Protein AF-A0A2S5RF48-F1 (afdb_monomer)

Secondary structure (DSSP, 8-state):
---TTHHHHHHHHHHHHHHHHH-TTTTTSHHHHHHHHHHHHH--HHHHHHHHHHHHHHHHHHHTTS-HHHHHHHTS-HHHHHHHHHHHHHHHHHHHHHHHHH----SSS----HHHHHHHHHHHHHHHHHHHHHHHHHH----GGGHHHHHHHHHHHHHHHTTTT-HHHHHHHHHHHHHHHHHHHHHHHT------HHHHHHHHHHHHHHHHHHHHHHHHHHHHHHHHHHHHHHTT------HHHHHHHHHHHHHHHHHHHH--

pLDDT: mean 84.12, std 11.78, range [38.72, 95.56]

Foldseek 3Di:
DPDPCLVVLLVQLVLVLLLQCLPPVRNVDPVNVVLSVQCVVPSDLVSSLVVLVVVLVVVVVVCVPDDPVVVVVCVVPPDVVSSVLSNLLSVLVVQLVVLLVPDDPDPDDDDDDVLSSSLVSLLVSLLVLLVVLQVVLVVQDAPPVCVVLSVVLNVLSVVLNVCSVPSVVNLVSLVVSLVSLVVSLVCLVPDDDDDDPVNVVSSVVVSVSSVSSSSSSLSSLVSSLSSVVVVCVVVVNDDDDSPSVVVSVVSSVVSVVVSVVVVD

Nearest PDB structures (foldseek):
  5vju-assembly1_A  TM=3.031E-01  e=7.055E-01  synthetic construct
  8d9p-assembly1_A  TM=2.739E-01  e=1.470E+00  synthetic construct
  6z0c-assembly1_A  TM=2.892E-01  e=5.310E+00  Escherichia coli
  8d9o-assembly1_A  TM=1.479E-01  e=3.679E+00  synthetic construct

Sequence (264 aa):
MKFKYNDLLISLVEEQVLLIKYNSEINQEMKVKELIKSWDSTHNIKTFQKEIEKQMVKFVKYREKLNDFELSEMDSFVWPSLLIEMGRFTDTLLNFVENSKNWVHPSGDDELTEYELSQLVLLFQLKDEYMIHVLPLMEFEVPKFMSEGLDNLQDLLGKALNNFGDFDKVIKQTKTIYQYGSDLLDVLQNTAELLTEKDVAQANQFLNWIISFKDTIYIIMLLLEKITIIDDDANGINDQIYEISDAREKQLEMLKKLAVKLEN

Organism: NCBI:txid209274

Structure (mmCIF, N/CA/C/O backbone):
data_AF-A0A2S5RF48-F1
#
_entry.id   AF-A0A2S5RF48-F1
#
loop_
_atom_site.group_PDB
_atom_site.id
_atom_site.type_symbol
_atom_site.label_atom_id
_atom_site.label_alt_id
_atom_site.label_comp_id
_atom_site.label_asym_id
_atom_site.label_entity_id
_atom_site.label_seq_id
_atom_site.pdbx_PDB_ins_code
_atom_site.Cartn_x
_atom_site.Cartn_y
_atom_site.Cartn_z
_atom_site.occupancy
_atom_site.B_iso_or_equiv
_atom_site.auth_seq_id
_atom_site.auth_comp_id
_atom_site.auth_asym_id
_atom_site.auth_atom_id
_atom_site.pdbx_PDB_model_num
ATOM 1 N N . MET A 1 1 ? 23.882 10.090 -8.638 1.00 38.72 1 MET A N 1
ATOM 2 C CA . MET A 1 1 ? 23.168 9.065 -9.426 1.00 38.72 1 MET A CA 1
ATOM 3 C C . MET A 1 1 ? 21.701 9.477 -9.477 1.00 38.72 1 MET A C 1
ATOM 5 O O . MET A 1 1 ? 21.109 9.613 -8.411 1.00 38.72 1 MET A O 1
ATOM 9 N N . LYS A 1 2 ? 21.152 9.822 -10.652 1.00 48.84 2 LYS A N 1
ATOM 10 C CA . LYS A 1 2 ? 19.710 10.093 -10.785 1.00 48.84 2 LYS A CA 1
ATOM 11 C C . LYS A 1 2 ? 19.000 8.743 -10.720 1.00 48.84 2 LYS A C 1
ATOM 13 O O . LYS A 1 2 ? 19.354 7.850 -11.477 1.00 48.84 2 LYS A O 1
ATOM 18 N N . PHE A 1 3 ? 18.088 8.575 -9.772 1.00 59.72 3 PHE A N 1
ATOM 19 C CA . PHE A 1 3 ? 17.269 7.371 -9.695 1.00 59.72 3 PHE A CA 1
ATOM 20 C C . PHE A 1 3 ? 16.356 7.328 -10.935 1.00 59.72 3 PHE A C 1
ATOM 22 O O . PHE A 1 3 ? 15.658 8.308 -11.182 1.00 59.72 3 PHE A O 1
ATOM 29 N N . LYS A 1 4 ? 16.419 6.264 -11.751 1.00 69.12 4 LYS A N 1
ATOM 30 C CA . LYS A 1 4 ? 15.823 6.252 -13.104 1.00 69.12 4 LYS A CA 1
ATOM 31 C C . LYS A 1 4 ? 14.293 6.337 -13.087 1.00 69.12 4 LYS A C 1
ATOM 33 O O . LYS A 1 4 ? 13.722 7.064 -13.888 1.00 69.12 4 LYS A O 1
ATOM 38 N N . TYR A 1 5 ? 13.656 5.704 -12.102 1.00 80.88 5 TYR A N 1
ATOM 39 C CA . TYR A 1 5 ? 12.204 5.739 -11.896 1.00 80.88 5 TYR A CA 1
ATOM 40 C C . TYR A 1 5 ? 11.754 6.845 -10.932 1.00 80.88 5 TYR A C 1
ATOM 42 O O . TYR A 1 5 ? 10.701 6.744 -10.313 1.00 80.88 5 TYR A O 1
ATOM 50 N N . ASN A 1 6 ? 12.548 7.903 -10.750 1.00 82.94 6 ASN A N 1
ATOM 51 C CA . ASN A 1 6 ? 12.210 8.965 -9.799 1.00 82.94 6 ASN A CA 1
ATOM 52 C C . ASN A 1 6 ? 10.862 9.615 -10.119 1.00 82.94 6 ASN A C 1
ATOM 54 O O . ASN A 1 6 ? 10.061 9.827 -9.214 1.00 82.94 6 ASN A O 1
ATOM 58 N N . ASP A 1 7 ? 10.606 9.876 -11.396 1.00 85.38 7 ASP A N 1
ATOM 59 C CA . ASP A 1 7 ? 9.375 10.535 -11.828 1.00 85.38 7 ASP A CA 1
ATOM 60 C C . ASP A 1 7 ? 8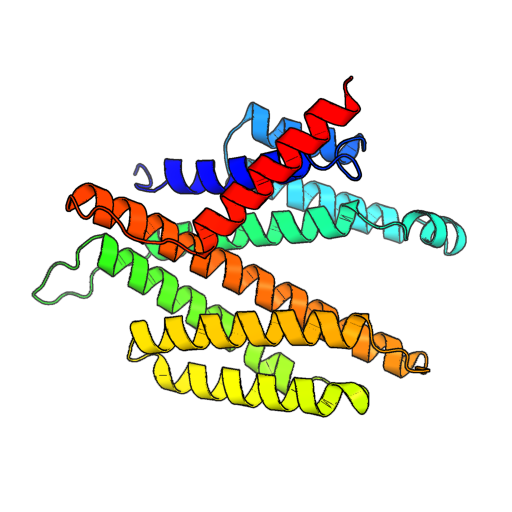.164 9.609 -11.651 1.00 85.38 7 ASP A C 1
ATOM 62 O O . ASP A 1 7 ? 7.114 10.067 -11.207 1.00 85.38 7 ASP A O 1
ATOM 66 N N . LEU A 1 8 ? 8.339 8.296 -11.862 1.00 90.44 8 LEU A N 1
ATOM 67 C CA . LEU A 1 8 ? 7.331 7.286 -11.528 1.00 90.44 8 LEU A CA 1
ATOM 68 C C . LEU A 1 8 ? 6.977 7.325 -10.035 1.00 90.44 8 LEU A C 1
ATOM 70 O O . LEU A 1 8 ? 5.805 7.417 -9.677 1.00 90.44 8 LEU A O 1
ATOM 74 N N . LEU A 1 9 ? 7.979 7.263 -9.153 1.00 92.25 9 LEU A N 1
ATOM 75 C CA . LEU A 1 9 ? 7.725 7.241 -7.710 1.00 92.25 9 LEU A CA 1
ATOM 76 C C . LEU A 1 9 ? 7.083 8.546 -7.226 1.00 92.25 9 LEU A C 1
ATOM 78 O O . LEU A 1 9 ? 6.203 8.513 -6.368 1.00 92.25 9 LEU A O 1
ATOM 82 N N . ILE A 1 10 ? 7.495 9.690 -7.783 1.00 92.31 10 ILE A N 1
ATOM 83 C CA . ILE A 1 10 ? 6.856 10.982 -7.508 1.00 92.31 10 ILE A CA 1
ATOM 84 C C . ILE A 1 10 ? 5.399 10.960 -7.975 1.00 92.31 10 ILE A C 1
ATOM 86 O O . ILE A 1 10 ? 4.529 11.350 -7.203 1.00 92.31 10 ILE A O 1
ATOM 90 N N . SER A 1 11 ? 5.121 10.459 -9.184 1.00 91.62 11 SER A N 1
ATOM 91 C CA . SER A 1 11 ? 3.756 10.331 -9.712 1.00 91.62 11 SER A CA 1
ATOM 92 C C . SER A 1 11 ? 2.875 9.474 -8.806 1.00 91.62 11 SER A C 1
ATOM 94 O O . SER A 1 11 ? 1.739 9.840 -8.532 1.00 91.62 11 SER A O 1
ATOM 96 N N . LEU A 1 12 ? 3.397 8.363 -8.284 1.00 94.38 12 LEU A N 1
ATOM 97 C CA . LEU A 1 12 ? 2.653 7.494 -7.372 1.00 94.38 12 LEU A CA 1
ATOM 98 C C . LEU A 1 12 ? 2.268 8.202 -6.067 1.00 94.38 12 LEU A C 1
ATOM 100 O O . LEU A 1 12 ? 1.140 8.048 -5.595 1.00 94.38 12 LEU A O 1
ATOM 104 N N . VAL A 1 13 ? 3.177 8.990 -5.488 1.00 94.88 13 VAL A N 1
ATOM 105 C CA . VAL A 1 13 ? 2.873 9.774 -4.281 1.00 94.88 13 VAL A CA 1
ATOM 106 C C . VAL A 1 13 ? 1.918 10.923 -4.597 1.00 94.88 13 VAL A C 1
ATOM 108 O O . VAL A 1 13 ? 0.979 11.136 -3.835 1.00 94.88 13 VAL A O 1
ATOM 111 N N . GLU A 1 14 ? 2.096 11.612 -5.726 1.00 94.38 14 GLU A N 1
ATOM 112 C CA . GLU A 1 14 ? 1.170 12.657 -6.180 1.00 94.38 14 GLU A CA 1
ATOM 113 C C . GLU A 1 14 ? -0.245 12.100 -6.346 1.00 94.38 14 GLU A C 1
ATOM 115 O O . GLU A 1 14 ? -1.191 12.670 -5.816 1.00 94.38 14 GLU A O 1
ATOM 120 N N . GLU A 1 15 ? -0.398 10.955 -7.014 1.00 93.06 15 GLU A N 1
ATOM 121 C CA . GLU A 1 15 ? -1.690 10.287 -7.167 1.00 93.06 15 GLU A CA 1
ATOM 122 C C . GLU A 1 15 ? -2.333 9.994 -5.803 1.00 93.06 15 GLU A C 1
ATOM 124 O O . GLU A 1 15 ? -3.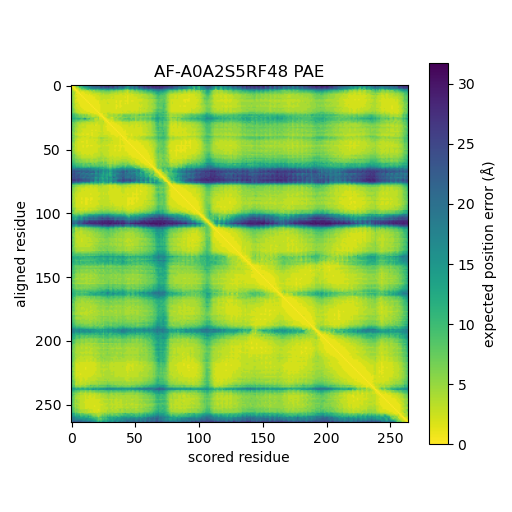527 10.245 -5.641 1.00 93.06 15 GLU A O 1
ATOM 129 N N . GLN A 1 16 ? -1.562 9.535 -4.804 1.00 92.62 16 GLN A N 1
ATOM 130 C CA . GLN A 1 16 ? -2.121 9.321 -3.465 1.00 92.62 16 GLN A CA 1
ATOM 131 C C . GLN A 1 16 ? -2.524 10.631 -2.784 1.00 92.62 16 GLN A C 1
ATOM 133 O O . GLN A 1 16 ? -3.599 10.740 -2.198 1.00 92.62 16 GLN A O 1
ATOM 138 N N . VAL A 1 17 ? -1.692 11.666 -2.893 1.00 93.19 17 VAL A N 1
ATOM 139 C CA . VAL A 1 17 ? -2.013 12.992 -2.360 1.00 93.19 17 VAL A CA 1
ATOM 140 C C . VAL A 1 17 ? -3.269 13.563 -3.026 1.00 93.19 17 VAL A C 1
ATOM 142 O O . VAL A 1 17 ? -4.085 14.188 -2.350 1.00 93.19 17 VAL A O 1
ATOM 145 N N . LEU A 1 18 ? -3.476 13.323 -4.321 1.00 92.31 18 LEU A N 1
ATOM 146 C CA . LEU A 1 18 ? -4.687 13.726 -5.030 1.00 92.31 18 LEU A CA 1
ATOM 147 C C . LEU A 1 18 ? -5.927 12.961 -4.551 1.00 92.31 18 LEU A C 1
ATOM 149 O O . LEU A 1 18 ? -6.967 13.589 -4.350 1.00 92.31 18 LEU A O 1
ATOM 153 N N . LEU A 1 19 ? -5.827 11.647 -4.315 1.00 91.62 19 LEU A N 1
ATOM 154 C CA . LEU A 1 19 ? -6.921 10.860 -3.728 1.00 91.62 19 LEU A CA 1
ATOM 155 C C . LEU A 1 19 ? -7.365 11.453 -2.378 1.00 91.62 19 LEU A C 1
ATOM 157 O O . LEU A 1 19 ? -8.564 11.592 -2.132 1.00 91.62 19 LEU A O 1
ATOM 161 N N . ILE A 1 20 ? -6.418 11.921 -1.558 1.00 90.69 20 ILE A N 1
ATOM 162 C CA . ILE A 1 20 ? -6.709 12.625 -0.299 1.00 90.69 20 ILE A CA 1
ATOM 163 C C . ILE A 1 20 ? -7.326 14.003 -0.561 1.00 90.69 20 ILE A C 1
ATOM 165 O O . ILE A 1 20 ? -8.349 14.340 0.034 1.00 90.69 20 ILE A O 1
ATOM 169 N N . LYS A 1 21 ? -6.731 14.809 -1.452 1.00 90.06 21 LYS A N 1
ATOM 170 C CA . LYS A 1 21 ? -7.215 16.161 -1.791 1.00 90.06 21 LYS A CA 1
ATOM 171 C C . LYS A 1 21 ? -8.666 16.146 -2.269 1.00 90.06 21 LYS A C 1
ATOM 173 O O . LYS A 1 21 ? -9.409 17.069 -1.943 1.00 90.06 21 LYS A O 1
ATOM 178 N N . TYR A 1 22 ? -9.071 15.130 -3.027 1.00 88.69 22 TYR A N 1
ATOM 179 C CA . TYR A 1 22 ? -10.425 15.030 -3.574 1.00 88.69 22 TYR A CA 1
ATOM 180 C C . TYR A 1 22 ? -11.425 14.322 -2.655 1.00 88.69 22 TYR A C 1
ATOM 182 O O . TYR A 1 22 ? -12.624 14.366 -2.930 1.00 88.69 22 TYR A O 1
ATOM 190 N N . ASN A 1 23 ? -10.979 13.715 -1.554 1.00 84.06 23 ASN A N 1
ATOM 191 C CA . ASN A 1 23 ? -11.885 13.143 -0.567 1.00 84.06 23 ASN A CA 1
ATOM 192 C C . ASN A 1 23 ? -12.434 14.242 0.365 1.00 84.06 23 ASN A C 1
ATOM 194 O O . ASN A 1 23 ? -11.729 14.741 1.243 1.00 84.06 23 ASN A O 1
ATOM 198 N N . SER A 1 24 ? -13.708 14.602 0.191 1.00 77.69 24 SER A N 1
ATOM 199 C CA . SER A 1 24 ? -14.378 15.668 0.950 1.00 77.69 24 SER A CA 1
ATOM 200 C C . SER A 1 24 ? -14.529 15.397 2.445 1.00 77.69 24 SER A C 1
ATOM 202 O O . SER A 1 24 ? -14.697 16.339 3.214 1.00 77.69 24 SER A O 1
ATOM 204 N N . GLU A 1 25 ? -14.492 14.131 2.858 1.00 77.44 25 GLU A N 1
ATOM 205 C CA . GLU A 1 25 ? -14.618 13.749 4.268 1.00 77.44 25 GLU A CA 1
ATOM 206 C C . GLU A 1 25 ? -13.332 14.053 5.042 1.00 77.44 25 GLU A C 1
ATOM 208 O O . GLU A 1 25 ? -13.375 14.349 6.231 1.00 77.44 25 GLU A O 1
ATOM 213 N N . ILE A 1 26 ? -12.191 14.036 4.347 1.00 78.25 26 ILE A N 1
ATOM 214 C CA . ILE A 1 26 ? -10.856 14.081 4.953 1.00 78.25 26 ILE A CA 1
ATOM 215 C C . ILE A 1 26 ? -10.154 15.415 4.657 1.00 78.25 26 ILE A C 1
ATOM 217 O O . ILE A 1 26 ? -9.443 15.969 5.497 1.00 78.25 26 ILE A O 1
ATOM 221 N N . ASN A 1 27 ? -10.360 15.979 3.462 1.00 76.38 27 ASN A N 1
ATOM 222 C CA . ASN A 1 27 ? -9.592 17.125 2.968 1.00 76.38 27 ASN A CA 1
ATOM 223 C C . ASN A 1 27 ? -9.846 18.444 3.717 1.00 76.38 27 ASN A C 1
ATOM 225 O O . ASN A 1 27 ? -9.088 19.400 3.533 1.00 76.38 27 ASN A O 1
ATOM 229 N N . GLN A 1 28 ? -10.893 18.530 4.543 1.00 78.00 28 GLN A N 1
ATOM 230 C CA . GLN A 1 28 ? -11.227 19.755 5.272 1.00 78.00 28 GLN A CA 1
ATOM 231 C C . GLN A 1 28 ? -10.395 19.950 6.536 1.00 78.00 28 GLN A C 1
ATOM 233 O O . GLN A 1 28 ? -10.233 21.091 6.985 1.00 78.00 28 GLN A O 1
ATOM 238 N N . GLU A 1 29 ? -9.809 18.880 7.068 1.00 80.06 29 GLU A N 1
ATOM 239 C CA . GLU A 1 29 ? -9.015 18.935 8.285 1.00 80.06 29 GLU A CA 1
ATOM 240 C C . GLU A 1 29 ? -7.731 19.758 8.101 1.00 80.06 29 GLU A C 1
ATOM 242 O O . GLU A 1 29 ? -6.944 19.558 7.173 1.00 80.06 29 GLU A O 1
ATOM 247 N N . MET A 1 30 ? -7.470 20.677 9.037 1.00 81.69 30 MET A N 1
ATOM 248 C CA . MET A 1 30 ? -6.283 21.541 8.993 1.00 81.69 30 MET A CA 1
ATOM 249 C C . MET A 1 30 ? -4.976 20.732 8.960 1.00 81.69 30 MET A C 1
ATOM 251 O O . MET A 1 30 ? -4.063 21.079 8.216 1.00 81.69 30 MET A O 1
ATOM 255 N N . LYS A 1 31 ? -4.905 19.628 9.714 1.00 83.50 31 LYS A N 1
ATOM 256 C CA . LYS A 1 31 ? -3.727 18.745 9.768 1.00 83.50 31 LYS A CA 1
ATOM 257 C C . LYS A 1 31 ? -3.466 18.047 8.429 1.00 83.50 31 LYS A C 1
ATOM 259 O O . LYS A 1 31 ? -2.318 17.958 8.000 1.00 83.50 31 LYS A O 1
ATOM 264 N N . VAL A 1 32 ? -4.529 17.635 7.738 1.00 85.69 32 VAL A N 1
ATOM 265 C CA . VAL A 1 32 ? -4.455 17.049 6.392 1.00 85.69 32 VAL A CA 1
ATOM 266 C C . VAL A 1 32 ? -3.930 18.082 5.395 1.00 85.69 32 VAL A C 1
ATOM 268 O O . VAL A 1 32 ? -2.994 17.797 4.648 1.00 85.69 32 VAL A O 1
ATOM 271 N N . LYS A 1 33 ? -4.440 19.320 5.443 1.00 85.81 33 LYS A N 1
ATOM 272 C CA . LYS A 1 33 ? -3.947 20.429 4.604 1.00 85.81 33 LYS A CA 1
ATOM 273 C C . LYS A 1 33 ? -2.465 20.740 4.852 1.00 85.81 33 LYS A C 1
ATOM 275 O O . LYS A 1 33 ? -1.731 21.008 3.902 1.00 85.81 33 LYS A O 1
ATOM 280 N N . GLU A 1 34 ? -2.006 20.697 6.104 1.00 86.00 34 GLU A N 1
ATOM 281 C CA . GLU A 1 34 ? -0.588 20.886 6.446 1.00 86.00 34 GLU A CA 1
ATOM 282 C C . GLU A 1 34 ? 0.310 19.783 5.875 1.00 86.00 34 GLU A C 1
ATOM 284 O O . GLU A 1 34 ? 1.371 20.088 5.325 1.00 86.00 34 GLU A O 1
ATOM 289 N N . LEU A 1 35 ? -0.120 18.521 5.972 1.00 89.31 35 LEU A N 1
ATOM 290 C CA . LEU A 1 35 ? 0.601 17.394 5.386 1.00 89.31 35 LEU A CA 1
ATOM 291 C C . LEU A 1 35 ? 0.688 17.533 3.865 1.00 89.31 35 LEU A C 1
ATOM 293 O O . LEU A 1 35 ? 1.785 17.508 3.314 1.00 89.31 35 LEU A O 1
ATOM 297 N N . ILE A 1 36 ? -0.441 17.781 3.198 1.00 91.19 36 ILE A N 1
ATOM 298 C CA . ILE A 1 36 ? -0.497 17.994 1.745 1.00 91.19 36 ILE A CA 1
ATOM 299 C C . ILE A 1 36 ? 0.449 19.123 1.314 1.00 91.19 36 ILE A C 1
ATOM 301 O O . ILE A 1 36 ? 1.206 18.975 0.357 1.00 91.19 36 ILE A O 1
ATOM 305 N N . LYS A 1 37 ? 0.491 20.227 2.067 1.00 92.06 37 LYS A N 1
ATOM 306 C CA . LYS A 1 37 ? 1.398 21.348 1.791 1.00 92.06 37 LYS A CA 1
ATOM 307 C C . LYS A 1 37 ? 2.878 20.944 1.839 1.00 92.06 37 LYS A C 1
ATOM 309 O O . LYS A 1 37 ? 3.694 21.524 1.117 1.00 92.06 37 LYS A O 1
ATOM 314 N N . SER A 1 38 ? 3.253 19.977 2.680 1.00 92.94 38 SER A N 1
ATOM 315 C CA . SER A 1 38 ? 4.623 19.444 2.713 1.00 92.94 38 SER A CA 1
ATOM 316 C C . SER A 1 38 ? 4.994 18.768 1.392 1.00 92.94 38 SER A C 1
ATOM 318 O O . SER A 1 38 ? 6.082 19.012 0.860 1.00 92.94 38 SER A O 1
ATOM 320 N N . TRP A 1 39 ? 4.072 17.988 0.828 1.00 95.12 39 TRP A N 1
ATOM 321 C CA . TRP A 1 39 ? 4.256 17.392 -0.488 1.00 95.12 39 TRP A CA 1
ATOM 322 C C . TRP A 1 39 ? 4.305 18.459 -1.588 1.00 95.12 39 TRP A C 1
ATOM 324 O O . TRP A 1 39 ? 5.327 18.574 -2.264 1.00 95.12 39 TRP A O 1
ATOM 334 N N . ASP A 1 40 ? 3.289 19.324 -1.672 1.00 92.56 40 ASP A N 1
ATOM 335 C CA . ASP A 1 40 ? 3.157 20.350 -2.723 1.00 92.56 40 ASP A CA 1
ATOM 336 C C . ASP A 1 40 ? 4.360 21.308 -2.795 1.00 92.56 40 ASP A C 1
ATOM 338 O O . ASP A 1 40 ? 4.676 21.865 -3.846 1.00 92.56 40 ASP A O 1
ATOM 342 N N . SER A 1 41 ? 5.054 21.518 -1.675 1.00 92.56 41 SER A N 1
ATOM 343 C CA . SER A 1 41 ? 6.227 22.397 -1.614 1.00 92.56 41 SER A CA 1
ATOM 344 C C . SER A 1 41 ? 7.550 21.718 -1.967 1.00 92.56 41 SER A C 1
ATOM 346 O O . SER A 1 41 ? 8.516 22.419 -2.270 1.00 92.56 41 SER A O 1
ATOM 348 N N . THR A 1 42 ? 7.632 20.384 -1.924 1.00 92.38 42 THR A N 1
ATOM 349 C CA . THR A 1 42 ? 8.916 19.671 -2.035 1.00 92.38 42 THR A CA 1
ATOM 350 C C . THR A 1 42 ? 8.964 18.607 -3.120 1.00 92.38 42 THR A C 1
ATOM 352 O O . THR A 1 42 ? 10.045 18.386 -3.664 1.00 92.38 42 THR A O 1
ATOM 355 N N . HIS A 1 43 ? 7.839 17.943 -3.417 1.00 92.12 43 HIS A N 1
ATOM 356 C CA . HIS A 1 43 ? 7.747 16.769 -4.297 1.00 92.12 43 HIS A CA 1
ATOM 357 C C . HIS A 1 43 ? 8.855 15.738 -4.017 1.00 92.12 43 HIS A C 1
ATOM 359 O O . HIS A 1 43 ? 9.438 15.133 -4.917 1.00 92.12 43 HIS A O 1
ATOM 365 N N . ASN A 1 44 ? 9.213 15.585 -2.737 1.00 92.38 44 ASN A N 1
ATOM 366 C CA . ASN A 1 44 ? 10.308 14.735 -2.301 1.00 92.38 44 ASN A CA 1
ATOM 367 C C . ASN A 1 44 ? 9.801 13.706 -1.295 1.00 92.38 44 ASN A C 1
ATOM 369 O O . ASN A 1 44 ? 9.493 14.042 -0.154 1.00 92.38 44 ASN A O 1
ATOM 373 N N . ILE A 1 45 ? 9.791 12.441 -1.712 1.00 93.75 45 ILE A N 1
ATOM 374 C CA . ILE A 1 45 ? 9.243 11.319 -0.937 1.00 93.75 45 ILE A CA 1
ATOM 375 C C . ILE A 1 45 ? 9.913 11.206 0.438 1.00 93.75 45 ILE A C 1
ATOM 377 O O . ILE A 1 45 ? 9.233 11.022 1.439 1.00 93.75 45 ILE A O 1
ATOM 381 N N . LYS A 1 46 ? 11.237 11.402 0.524 1.00 93.38 46 LYS A N 1
ATOM 382 C CA . LYS A 1 46 ? 11.967 11.334 1.803 1.00 93.38 46 LYS A CA 1
ATOM 383 C C . LYS A 1 46 ? 11.594 12.471 2.748 1.00 93.38 46 LYS A C 1
ATOM 385 O O . LYS A 1 46 ? 11.491 12.258 3.952 1.00 93.38 46 LYS A O 1
ATOM 390 N N . THR A 1 47 ? 11.459 13.689 2.230 1.00 94.12 47 THR A N 1
ATOM 391 C CA . THR A 1 47 ? 11.039 14.839 3.041 1.00 94.12 47 THR A CA 1
ATOM 392 C C . THR A 1 47 ? 9.601 14.670 3.510 1.00 94.12 47 THR A C 1
ATOM 394 O O . THR A 1 47 ? 9.307 14.942 4.670 1.00 94.12 47 THR A O 1
ATOM 397 N N . PHE A 1 48 ? 8.735 14.182 2.627 1.00 95.44 48 PHE A N 1
ATOM 398 C CA . PHE A 1 48 ? 7.338 13.933 2.934 1.00 95.44 48 PHE A CA 1
ATOM 399 C C . PHE A 1 48 ? 7.174 12.834 3.990 1.00 95.44 48 PHE A C 1
ATOM 401 O O . PHE A 1 48 ? 6.496 13.066 4.988 1.00 95.44 48 PHE A O 1
ATOM 408 N N . GLN A 1 49 ? 7.902 11.718 3.865 1.00 95.56 49 GLN A N 1
ATOM 409 C CA . GLN A 1 49 ? 7.889 10.648 4.864 1.00 95.56 49 GLN A CA 1
ATOM 410 C C . GLN A 1 49 ? 8.351 11.130 6.244 1.00 95.56 49 GLN A C 1
ATOM 412 O O . GLN A 1 49 ? 7.699 10.878 7.252 1.00 95.56 49 GLN A O 1
ATOM 417 N N . LYS A 1 50 ? 9.409 11.946 6.307 1.00 94.69 50 LYS A N 1
ATOM 418 C CA . LYS A 1 50 ? 9.841 12.561 7.575 1.00 94.69 50 LYS A CA 1
ATOM 419 C C . LYS A 1 50 ? 8.775 13.455 8.210 1.00 94.69 50 LYS A C 1
ATOM 421 O O . LYS A 1 50 ? 8.714 13.559 9.436 1.00 94.69 50 LYS A O 1
ATOM 426 N N . GLU A 1 51 ? 7.966 14.150 7.409 1.00 93.56 51 GLU A N 1
ATOM 427 C CA . GLU A 1 51 ? 6.854 14.932 7.952 1.00 93.56 51 GLU A CA 1
ATOM 428 C C . GLU A 1 51 ? 5.737 14.013 8.464 1.00 93.56 51 GLU A C 1
ATOM 430 O O . GLU A 1 51 ? 5.233 14.269 9.557 1.00 93.56 51 GLU A O 1
ATOM 435 N N . ILE A 1 52 ? 5.414 12.920 7.761 1.00 94.25 52 ILE A N 1
ATOM 436 C CA . ILE A 1 52 ? 4.466 11.892 8.231 1.00 94.25 52 ILE A CA 1
ATOM 437 C C . ILE A 1 52 ? 4.917 11.332 9.589 1.00 94.25 52 ILE A C 1
ATOM 439 O O . ILE A 1 52 ? 4.165 11.404 10.563 1.00 94.25 52 ILE A O 1
ATOM 443 N N . GLU A 1 53 ? 6.165 10.871 9.700 1.00 93.06 53 GLU A N 1
ATOM 444 C CA . GLU A 1 53 ? 6.751 10.350 10.945 1.00 93.06 53 GLU A CA 1
ATOM 445 C C . GLU A 1 53 ? 6.675 11.371 12.087 1.00 93.06 53 GLU A C 1
ATOM 447 O O . GLU A 1 53 ? 6.284 11.065 13.216 1.00 93.06 53 GLU A O 1
ATOM 452 N N . LYS A 1 54 ? 7.011 12.631 11.802 1.00 92.00 54 LYS A N 1
ATOM 453 C CA . LYS A 1 54 ? 6.942 13.719 12.781 1.00 92.00 54 LYS A CA 1
ATOM 454 C C . LYS A 1 54 ? 5.511 13.970 13.252 1.00 92.00 54 LYS A C 1
ATOM 456 O O . LYS A 1 54 ? 5.306 14.219 14.444 1.00 92.00 54 LYS A O 1
ATOM 461 N N . GLN A 1 55 ? 4.530 13.937 12.352 1.00 89.31 55 GLN A N 1
ATOM 462 C CA . GLN A 1 55 ? 3.116 14.078 12.703 1.00 89.31 55 GLN A CA 1
ATOM 463 C C . GLN A 1 55 ? 2.620 12.870 13.511 1.00 89.31 55 GLN A C 1
ATOM 465 O O . GLN A 1 55 ? 1.899 13.063 14.490 1.00 89.31 55 GLN A O 1
ATOM 470 N N . MET A 1 56 ? 3.098 11.660 13.204 1.00 88.75 56 MET A N 1
ATOM 471 C CA . MET A 1 56 ? 2.822 10.451 13.986 1.00 88.75 56 MET A CA 1
ATOM 472 C C . MET A 1 56 ? 3.371 10.555 15.416 1.00 88.75 56 MET A C 1
ATOM 474 O O . MET A 1 56 ? 2.648 10.337 16.385 1.00 88.75 56 MET A O 1
ATOM 478 N N . VAL A 1 57 ? 4.625 10.985 15.583 1.00 88.19 57 VAL A N 1
ATOM 479 C CA . VAL A 1 57 ? 5.232 11.183 16.912 1.00 88.19 57 VAL A CA 1
ATOM 480 C C . VAL A 1 57 ? 4.482 12.247 17.717 1.00 88.19 57 VAL A C 1
ATOM 482 O O . VAL A 1 57 ? 4.278 12.087 18.922 1.00 88.19 57 VAL A O 1
ATOM 485 N N . LYS A 1 58 ? 4.064 13.348 17.078 1.00 85.38 58 LYS A N 1
ATOM 486 C CA . LYS A 1 58 ? 3.223 14.362 17.733 1.00 85.38 58 LYS A CA 1
ATOM 487 C C . LYS A 1 58 ? 1.884 13.773 18.168 1.00 85.38 58 LYS A C 1
ATOM 489 O O . LYS A 1 58 ? 1.437 14.080 19.269 1.00 85.38 58 LYS A O 1
ATOM 494 N N . PHE A 1 59 ? 1.270 12.953 17.318 1.00 82.81 59 PHE A N 1
ATOM 495 C CA . PHE A 1 59 ? -0.000 12.304 17.605 1.00 82.81 59 PHE A CA 1
ATOM 496 C C . PHE A 1 59 ? 0.099 11.378 18.824 1.00 82.81 59 PHE A C 1
ATOM 498 O O . PHE A 1 59 ? -0.671 11.553 19.765 1.00 82.81 59 PHE A O 1
ATOM 505 N N . VAL A 1 60 ? 1.097 10.489 18.871 1.00 82.62 60 VAL A N 1
ATOM 506 C CA . VAL A 1 60 ? 1.332 9.594 20.020 1.00 82.62 60 VAL A CA 1
ATOM 507 C C . VAL A 1 60 ? 1.516 10.393 21.313 1.00 82.62 60 VAL A C 1
ATOM 509 O O . VAL A 1 60 ? 0.809 10.159 22.289 1.00 82.62 60 VAL A O 1
ATOM 512 N N . LYS A 1 61 ? 2.374 11.421 21.297 1.00 82.50 61 LYS A N 1
ATOM 513 C CA . LYS A 1 61 ? 2.610 12.289 22.467 1.00 82.50 61 LYS A CA 1
ATOM 514 C C . LYS A 1 61 ? 1.381 13.077 22.911 1.00 82.50 61 LYS A C 1
ATOM 516 O O . LYS A 1 61 ? 1.309 13.480 24.070 1.00 82.50 61 LYS A O 1
ATOM 521 N N . TYR A 1 62 ? 0.488 13.413 21.983 1.00 76.56 62 TYR A N 1
ATOM 522 C CA . TYR A 1 62 ? -0.765 14.088 22.302 1.00 76.56 62 TYR A CA 1
ATOM 523 C C . TYR A 1 62 ? -1.740 13.100 22.942 1.00 76.56 62 TYR A C 1
ATOM 525 O O . TYR A 1 62 ? -2.273 13.398 24.002 1.00 76.56 62 TYR A O 1
ATOM 533 N N . ARG A 1 63 ? -1.871 11.896 22.370 1.00 74.06 63 ARG A N 1
ATOM 534 C CA . ARG A 1 63 ? -2.705 10.808 22.895 1.00 74.06 63 ARG A CA 1
ATOM 535 C C . ARG A 1 63 ? -2.324 10.413 24.324 1.00 74.06 63 ARG A C 1
ATOM 537 O O . ARG A 1 63 ? -3.200 10.272 25.161 1.00 74.06 63 ARG A O 1
ATOM 544 N N . GLU A 1 64 ? -1.029 10.309 24.619 1.00 76.81 64 GLU A N 1
ATOM 545 C CA . GLU A 1 64 ? -0.509 9.997 25.964 1.00 76.81 64 GLU A CA 1
ATOM 546 C C . GLU A 1 64 ? -0.865 11.044 27.036 1.00 76.81 64 GLU A C 1
ATOM 548 O O . GLU A 1 64 ? -0.736 10.770 28.227 1.00 76.81 64 GLU A O 1
ATOM 553 N N . LYS A 1 65 ? -1.262 12.257 26.633 1.00 72.44 65 LYS A N 1
ATOM 554 C CA . LYS A 1 65 ? -1.581 13.371 27.539 1.00 72.44 65 LYS A CA 1
ATOM 555 C C . LYS A 1 65 ? -3.076 13.595 27.735 1.00 72.44 65 LYS A C 1
ATOM 557 O O . LYS A 1 65 ? -3.429 14.455 28.538 1.00 72.44 65 LYS A O 1
ATOM 562 N N . LEU A 1 66 ? -3.917 12.894 26.981 1.00 69.31 66 LEU A N 1
ATOM 563 C CA . LEU A 1 66 ? -5.366 13.018 27.070 1.00 69.31 66 LEU A CA 1
ATOM 564 C C . LEU A 1 66 ? -5.915 12.095 28.152 1.00 69.31 66 LEU A C 1
ATOM 566 O O . LEU A 1 66 ? -5.403 10.998 28.377 1.00 69.31 66 LEU A O 1
ATOM 570 N N . ASN A 1 67 ? -6.991 12.541 28.790 1.00 61.59 67 ASN A N 1
ATOM 571 C CA . ASN A 1 67 ? -7.754 11.714 29.719 1.00 61.59 67 ASN A CA 1
ATOM 572 C C . ASN A 1 67 ? -8.763 10.854 28.927 1.00 61.59 67 ASN A C 1
ATOM 574 O O . ASN A 1 67 ? -9.172 11.245 27.833 1.00 61.59 67 ASN A O 1
ATOM 578 N N . ASP A 1 68 ? -9.236 9.735 29.491 1.00 56.06 68 ASP A N 1
ATOM 579 C CA . ASP A 1 68 ? -10.143 8.773 28.819 1.00 56.06 68 ASP A CA 1
ATOM 580 C C . ASP A 1 68 ? -11.387 9.408 28.162 1.00 56.06 68 ASP A C 1
ATOM 582 O O . ASP A 1 68 ? -11.866 8.935 27.134 1.00 56.06 68 ASP A O 1
ATOM 586 N N . PHE A 1 69 ? -11.892 10.517 28.710 1.00 51.47 69 PHE A N 1
ATOM 587 C CA . PHE A 1 69 ? -13.042 11.241 28.159 1.00 51.47 69 PHE A CA 1
ATOM 588 C C . PHE A 1 69 ? -12.709 11.996 26.857 1.00 51.47 69 PHE A C 1
ATOM 590 O O . PHE A 1 69 ? -13.492 11.974 25.911 1.00 51.47 69 PHE A O 1
ATOM 597 N N . GLU A 1 70 ? -11.527 12.611 26.772 1.00 54.03 70 GLU A N 1
ATOM 598 C CA . GLU A 1 70 ? -11.068 13.368 25.594 1.00 54.03 70 GLU A CA 1
ATOM 599 C C . GLU A 1 70 ? -10.570 12.442 24.469 1.00 54.03 70 GLU A C 1
ATOM 601 O O . GLU A 1 70 ? -10.555 12.821 23.299 1.00 54.03 70 GLU A O 1
ATOM 606 N N . LEU A 1 71 ? -10.199 11.205 24.816 1.00 52.50 71 LEU A N 1
ATOM 607 C CA . LEU A 1 71 ? -9.879 10.144 23.860 1.00 52.50 71 LEU A CA 1
ATOM 608 C C . LEU A 1 71 ? -11.119 9.697 23.065 1.00 52.50 71 LEU A C 1
ATOM 610 O O . LEU A 1 71 ? -11.007 9.474 21.862 1.00 52.50 71 LEU A O 1
ATOM 614 N N . SER A 1 72 ? -12.300 9.660 23.697 1.00 48.06 72 SER A N 1
ATOM 615 C CA . SER A 1 72 ? -13.547 9.206 23.057 1.00 48.06 72 SER A CA 1
ATOM 616 C C . SER A 1 72 ? -14.068 10.130 21.941 1.00 48.06 72 SER A C 1
ATOM 618 O O . SER A 1 72 ? -14.701 9.658 21.000 1.00 48.06 72 SER A O 1
ATOM 620 N N . GLU A 1 73 ? -13.765 11.433 21.987 1.00 41.50 73 GLU A N 1
ATOM 621 C CA . GLU A 1 73 ? -14.081 12.375 20.897 1.00 41.50 73 GLU A CA 1
ATOM 622 C C . GLU A 1 73 ? -13.042 12.330 19.761 1.00 41.50 73 GLU A C 1
ATOM 624 O O . GLU A 1 73 ? -13.366 12.626 18.607 1.00 41.50 73 GLU A O 1
ATOM 629 N N . MET A 1 74 ? -11.799 11.919 20.052 1.00 48.34 74 MET A N 1
ATOM 630 C CA . MET A 1 74 ? -10.783 11.688 19.019 1.00 48.34 74 MET A CA 1
ATOM 631 C C . MET A 1 74 ? -11.037 10.414 18.196 1.00 48.34 74 MET A C 1
ATOM 633 O O . MET A 1 74 ? -10.563 10.352 17.064 1.00 48.34 74 MET A O 1
ATOM 637 N N . ASP A 1 75 ? -11.810 9.447 18.708 1.00 45.19 75 ASP A N 1
ATOM 638 C CA . ASP A 1 75 ? -12.084 8.140 18.081 1.00 45.19 75 ASP A CA 1
ATOM 639 C C . ASP A 1 75 ? -12.898 8.181 16.767 1.00 45.19 75 ASP A C 1
ATOM 641 O O . ASP A 1 75 ? -13.134 7.146 16.146 1.00 45.19 75 ASP A O 1
ATOM 645 N N . SER A 1 76 ? -13.216 9.366 16.233 1.00 50.62 76 SER A N 1
ATOM 646 C CA . SER A 1 76 ? -13.658 9.559 14.834 1.00 50.62 76 SER A CA 1
ATOM 647 C C . SER A 1 76 ? -12.512 9.394 13.803 1.00 50.62 76 SER A C 1
ATOM 649 O O . SER A 1 76 ? -12.475 10.056 12.769 1.00 50.62 76 SER A O 1
ATOM 651 N N . PHE A 1 77 ? -11.536 8.526 14.102 1.00 57.41 77 PHE A N 1
ATOM 652 C CA . PHE A 1 77 ? -10.127 8.597 13.693 1.00 57.41 77 PHE A CA 1
ATOM 653 C C . PHE A 1 77 ? -9.817 8.378 12.195 1.00 57.41 77 PHE A C 1
ATOM 655 O O . PHE A 1 77 ? -9.245 7.368 11.776 1.00 57.41 77 PHE A O 1
ATOM 662 N N . VAL A 1 78 ? -10.071 9.402 11.384 1.00 72.50 78 VAL A N 1
ATOM 663 C CA . VAL A 1 78 ? -9.581 9.493 9.999 1.00 72.50 78 VAL A CA 1
ATOM 664 C C . VAL A 1 78 ? -8.074 9.808 9.954 1.00 72.50 78 VAL A C 1
ATOM 666 O O . VAL A 1 78 ? -7.326 9.213 9.181 1.00 72.50 78 VAL A O 1
ATOM 669 N N . TRP A 1 79 ? -7.589 10.709 10.816 1.00 81.38 79 TRP A N 1
ATOM 670 C CA . TRP A 1 79 ? -6.229 11.261 10.714 1.00 81.38 79 TRP A CA 1
ATOM 671 C C . TRP A 1 79 ? -5.064 10.275 10.977 1.00 81.38 79 TRP A C 1
ATOM 673 O O . TRP A 1 79 ? -4.147 10.220 10.158 1.00 81.38 79 TRP A O 1
ATOM 683 N N . PRO A 1 80 ? -5.023 9.483 12.069 1.00 80.56 80 PRO A N 1
ATOM 684 C CA . PRO A 1 80 ? -3.957 8.504 12.284 1.00 80.56 80 PRO A CA 1
ATOM 685 C C . PRO A 1 80 ? -3.990 7.383 11.261 1.00 80.56 80 PRO A C 1
ATOM 687 O O . PRO A 1 80 ? -2.931 6.946 10.828 1.00 80.56 80 PRO A O 1
ATOM 690 N N . SER A 1 81 ? -5.187 6.956 10.854 1.00 81.44 81 SER A N 1
ATOM 691 C CA . SER A 1 81 ? -5.374 5.968 9.792 1.00 81.44 81 SER A CA 1
ATOM 692 C C . SER A 1 81 ? -4.730 6.461 8.496 1.00 81.44 81 SER A C 1
ATOM 694 O O . SER A 1 81 ? -3.902 5.758 7.923 1.00 81.44 81 SER A O 1
ATOM 696 N N . LEU A 1 82 ? -4.982 7.722 8.125 1.00 86.81 82 LEU A N 1
ATOM 697 C CA . LEU A 1 82 ? -4.343 8.370 6.982 1.00 86.81 82 LEU A CA 1
ATOM 698 C C . LEU A 1 82 ? -2.814 8.447 7.117 1.00 86.81 82 LEU A C 1
ATOM 700 O O . LEU A 1 82 ? -2.093 8.165 6.164 1.00 86.81 82 LEU A O 1
ATOM 704 N N . LEU A 1 83 ? -2.298 8.837 8.288 1.00 89.38 83 LEU A N 1
ATOM 705 C CA . LEU A 1 83 ? -0.851 8.897 8.521 1.00 89.38 83 LEU A CA 1
ATOM 706 C C . LEU A 1 83 ? -0.193 7.515 8.415 1.00 89.38 83 LEU A C 1
ATOM 708 O O . LEU A 1 83 ? 0.908 7.413 7.882 1.00 89.38 83 LEU A O 1
ATOM 712 N N . ILE A 1 84 ? -0.848 6.468 8.923 1.00 88.12 84 ILE A N 1
ATOM 713 C CA . ILE A 1 84 ? -0.372 5.085 8.817 1.00 88.12 84 ILE A CA 1
ATOM 714 C C . ILE A 1 84 ? -0.366 4.644 7.352 1.00 88.12 84 ILE A C 1
ATOM 716 O O . ILE A 1 84 ? 0.647 4.121 6.892 1.00 88.12 84 ILE A O 1
ATOM 720 N N . GLU A 1 85 ? -1.457 4.877 6.620 1.00 89.38 85 GLU A N 1
ATOM 721 C CA . GLU A 1 85 ? -1.573 4.524 5.201 1.00 89.38 85 GLU A CA 1
ATOM 722 C C . GLU A 1 85 ? -0.492 5.225 4.369 1.00 89.38 85 GLU A C 1
ATOM 724 O O . GLU A 1 85 ? 0.267 4.573 3.653 1.00 89.38 85 GLU A O 1
ATOM 729 N N . MET A 1 86 ? -0.359 6.545 4.514 1.00 92.00 86 MET A N 1
ATOM 730 C CA . MET A 1 86 ? 0.632 7.330 3.777 1.00 92.00 86 MET A CA 1
ATOM 731 C C . MET A 1 86 ? 2.066 6.984 4.176 1.00 92.00 86 MET A C 1
ATOM 733 O O . MET A 1 86 ? 2.946 6.929 3.314 1.00 92.00 86 MET A O 1
ATOM 737 N N . GLY A 1 87 ? 2.297 6.718 5.464 1.00 92.88 87 GLY A N 1
ATOM 738 C CA . GLY A 1 87 ? 3.587 6.264 5.970 1.00 92.88 87 GLY A CA 1
ATOM 739 C C . GLY A 1 87 ? 4.005 4.963 5.299 1.00 92.88 87 GLY A C 1
ATOM 740 O O . GLY A 1 87 ? 5.027 4.934 4.620 1.00 92.88 87 GLY A O 1
ATOM 741 N N . ARG A 1 88 ? 3.146 3.938 5.371 1.00 90.31 88 ARG A N 1
ATOM 742 C CA . ARG A 1 88 ? 3.354 2.650 4.689 1.00 90.31 88 ARG A CA 1
ATOM 743 C C . ARG A 1 88 ? 3.576 2.834 3.194 1.00 90.31 88 ARG A C 1
ATOM 745 O O . ARG A 1 88 ? 4.545 2.306 2.662 1.00 90.31 88 ARG A O 1
ATOM 752 N N . PHE A 1 89 ? 2.728 3.627 2.534 1.00 94.06 89 PHE A N 1
ATOM 753 C CA . PHE A 1 89 ? 2.841 3.899 1.104 1.00 94.06 89 PHE A CA 1
ATOM 754 C C . PHE A 1 89 ? 4.231 4.413 0.740 1.00 94.06 89 PHE A C 1
ATOM 756 O O . PHE A 1 89 ? 4.902 3.850 -0.122 1.00 94.06 89 PHE A O 1
ATOM 763 N N . THR A 1 90 ? 4.699 5.461 1.416 1.00 94.94 90 THR A N 1
ATOM 764 C CA . THR A 1 90 ? 6.012 6.036 1.113 1.00 94.94 90 THR A CA 1
ATOM 765 C C . THR A 1 90 ? 7.180 5.163 1.573 1.00 94.94 90 THR A C 1
ATOM 767 O O . THR A 1 90 ? 8.179 5.105 0.857 1.00 94.94 90 THR A O 1
ATOM 770 N N . ASP A 1 91 ? 7.061 4.434 2.686 1.00 93.38 91 ASP A N 1
ATOM 771 C CA . ASP A 1 91 ? 8.086 3.497 3.159 1.00 93.38 91 ASP A CA 1
ATOM 772 C C . ASP A 1 91 ? 8.303 2.352 2.168 1.00 93.38 91 ASP A C 1
ATOM 774 O O . ASP A 1 91 ? 9.444 2.065 1.808 1.00 93.38 91 ASP A O 1
ATOM 778 N N . THR A 1 92 ? 7.230 1.751 1.641 1.00 92.94 92 THR A N 1
ATOM 779 C CA . THR A 1 92 ? 7.325 0.692 0.625 1.00 92.94 92 THR A CA 1
ATOM 780 C C . THR A 1 92 ? 8.036 1.189 -0.640 1.00 92.94 92 THR A C 1
ATOM 782 O O . THR A 1 92 ? 8.888 0.479 -1.182 1.00 92.94 92 THR A O 1
ATOM 785 N N . LEU A 1 93 ? 7.752 2.422 -1.087 1.00 93.94 93 LEU A N 1
ATOM 786 C CA . LEU A 1 93 ? 8.446 3.044 -2.225 1.00 93.94 93 LEU A CA 1
ATOM 787 C C . LEU A 1 93 ? 9.927 3.319 -1.918 1.00 93.94 93 LEU A C 1
ATOM 789 O O . LEU A 1 93 ? 10.791 3.132 -2.776 1.00 93.94 93 LEU A O 1
ATOM 793 N N . LEU A 1 94 ? 10.242 3.784 -0.707 1.00 92.75 94 LEU A N 1
ATOM 794 C CA . LEU A 1 94 ? 11.618 4.061 -0.292 1.00 92.75 94 LEU A CA 1
ATOM 795 C C . LEU A 1 94 ? 12.441 2.778 -0.142 1.00 92.75 94 LEU A C 1
ATOM 797 O O . LEU A 1 94 ? 13.607 2.781 -0.540 1.00 92.75 94 LEU A O 1
ATOM 801 N N . ASN A 1 95 ? 11.834 1.694 0.346 1.00 90.94 95 ASN A N 1
ATOM 802 C CA . ASN A 1 95 ? 12.452 0.371 0.419 1.00 90.94 95 ASN A CA 1
ATOM 803 C C . ASN A 1 95 ? 12.834 -0.129 -0.986 1.00 90.94 95 ASN A C 1
ATOM 805 O O . ASN A 1 95 ? 13.976 -0.523 -1.219 1.00 90.94 95 ASN A O 1
ATOM 809 N N . PHE A 1 96 ? 11.944 0.034 -1.973 1.00 91.38 96 PHE A N 1
ATOM 810 C CA . PHE A 1 96 ? 12.261 -0.268 -3.373 1.00 91.38 96 PHE A CA 1
ATOM 811 C C . PHE A 1 96 ? 13.477 0.531 -3.878 1.00 91.38 96 PHE A C 1
ATOM 813 O O . PHE A 1 96 ? 14.389 -0.021 -4.500 1.00 91.38 96 PHE A O 1
ATOM 820 N N . VAL A 1 97 ? 13.543 1.835 -3.576 1.00 89.12 97 VAL A N 1
ATOM 821 C CA . VAL A 1 97 ? 14.683 2.703 -3.942 1.00 89.12 97 VAL A CA 1
ATOM 822 C C . VAL A 1 97 ? 15.987 2.264 -3.277 1.00 89.12 97 VAL A C 1
ATOM 824 O O . VAL A 1 97 ? 17.064 2.433 -3.851 1.00 89.12 97 VAL A O 1
ATOM 827 N N . GLU A 1 98 ? 15.923 1.790 -2.039 1.00 87.69 98 GLU A N 1
ATOM 828 C CA . GLU A 1 98 ? 17.090 1.320 -1.301 1.00 87.69 98 GLU A CA 1
ATOM 829 C C . GLU A 1 98 ? 17.602 -0.006 -1.867 1.00 87.69 98 GLU A C 1
ATOM 831 O O . GLU A 1 98 ? 18.771 -0.093 -2.253 1.00 87.69 98 GLU A O 1
ATOM 836 N N . ASN A 1 99 ? 16.715 -0.987 -2.032 1.00 84.25 99 ASN A N 1
ATOM 837 C CA . ASN A 1 99 ? 17.058 -2.309 -2.555 1.00 84.25 99 ASN A CA 1
ATOM 838 C C . ASN A 1 99 ? 17.597 -2.243 -3.988 1.00 84.25 99 ASN A C 1
ATOM 840 O O . ASN A 1 99 ? 18.595 -2.886 -4.307 1.00 84.25 99 ASN A O 1
ATOM 844 N N . SER A 1 100 ? 17.017 -1.390 -4.832 1.00 81.38 100 SER A N 1
ATOM 845 C CA . SER A 1 100 ? 17.497 -1.182 -6.206 1.00 81.38 100 SER A CA 1
ATOM 846 C C . SER A 1 100 ? 18.881 -0.528 -6.291 1.00 81.38 100 SER A C 1
ATOM 848 O O . SER A 1 100 ? 19.628 -0.811 -7.223 1.00 81.38 100 SER A O 1
ATOM 850 N N . LYS A 1 101 ? 19.274 0.321 -5.330 1.00 74.81 101 LYS A N 1
ATOM 851 C CA . LYS A 1 101 ? 20.629 0.912 -5.291 1.00 74.81 101 LYS A CA 1
ATOM 852 C C . LYS A 1 101 ? 21.698 -0.061 -4.818 1.00 74.81 101 LYS A C 1
ATOM 854 O O . LYS A 1 101 ? 22.857 0.091 -5.193 1.00 74.81 101 LYS A O 1
ATOM 859 N N . ASN A 1 102 ? 21.311 -0.988 -3.951 1.00 69.44 102 ASN A N 1
ATOM 860 C CA . ASN A 1 102 ? 22.213 -1.957 -3.342 1.00 69.44 102 ASN A CA 1
ATOM 861 C C . ASN A 1 102 ? 22.386 -3.214 -4.203 1.00 69.44 102 ASN A C 1
ATOM 863 O O . ASN A 1 102 ? 23.239 -4.047 -3.895 1.00 69.44 102 ASN A O 1
ATOM 867 N N . TRP A 1 103 ? 21.603 -3.356 -5.275 1.00 68.00 103 TRP A N 1
ATOM 868 C CA . TRP A 1 103 ? 21.711 -4.502 -6.158 1.00 68.00 103 TRP A CA 1
ATOM 869 C C . TRP A 1 103 ? 23.000 -4.454 -6.980 1.00 68.00 103 TRP A C 1
ATOM 871 O O . TRP A 1 103 ? 23.267 -3.504 -7.716 1.00 68.00 103 TRP A O 1
ATOM 881 N N . VAL A 1 104 ? 23.796 -5.515 -6.869 1.00 59.75 104 VAL A N 1
ATOM 882 C CA . VAL A 1 104 ? 24.988 -5.740 -7.688 1.00 59.75 104 VAL A CA 1
ATOM 883 C C . VAL A 1 104 ? 24.638 -6.832 -8.686 1.00 59.75 104 VAL A C 1
ATOM 885 O O . VAL A 1 104 ? 24.199 -7.905 -8.274 1.00 59.75 104 VAL A O 1
ATOM 888 N N . HIS A 1 105 ? 24.822 -6.571 -9.985 1.00 56.59 105 HIS A N 1
ATOM 889 C CA . HIS A 1 105 ? 24.660 -7.600 -11.014 1.00 56.59 105 HIS A CA 1
ATOM 890 C C . HIS A 1 105 ? 25.478 -8.839 -10.616 1.00 56.59 105 HIS A C 1
ATOM 892 O O . HIS A 1 105 ? 26.694 -8.715 -10.422 1.00 56.59 105 HIS A O 1
ATOM 898 N N . PRO A 1 106 ? 24.844 -10.016 -10.451 1.00 53.25 106 PRO A N 1
ATOM 899 C CA . PRO A 1 106 ? 25.577 -11.253 -10.245 1.00 53.25 106 PRO A CA 1
ATOM 900 C C . PRO A 1 106 ? 26.555 -11.408 -11.407 1.00 53.25 106 PRO A C 1
ATOM 902 O O . PRO A 1 106 ? 26.166 -11.334 -12.568 1.00 53.25 106 PRO A O 1
ATOM 905 N N . SER A 1 107 ? 27.841 -11.550 -11.109 1.00 49.97 107 SER A N 1
ATOM 906 C CA . SER A 1 107 ? 28.878 -11.683 -12.128 1.00 49.97 107 SER A CA 1
ATOM 907 C C . SER A 1 107 ? 28.664 -12.983 -12.917 1.00 49.97 107 SER A C 1
ATOM 909 O O . SER A 1 107 ? 28.978 -14.054 -12.394 1.00 49.97 107 SER A O 1
ATOM 911 N N . GLY A 1 108 ? 28.121 -12.888 -14.137 1.00 51.28 108 GLY A N 1
ATOM 912 C CA . GLY A 1 108 ? 27.875 -14.023 -15.034 1.00 51.28 108 GLY A CA 1
ATOM 913 C C . GLY A 1 108 ? 26.982 -13.690 -16.243 1.00 51.28 108 GLY A C 1
ATOM 914 O O . GLY A 1 108 ? 25.768 -13.657 -16.110 1.00 51.28 108 GLY A O 1
ATOM 915 N N . ASP A 1 109 ? 27.626 -13.456 -17.389 1.00 47.72 109 ASP A N 1
ATOM 916 C CA . ASP A 1 109 ? 27.263 -13.683 -18.806 1.00 47.72 109 ASP A CA 1
ATOM 917 C C . ASP A 1 109 ? 25.884 -13.384 -19.436 1.00 47.72 109 ASP A C 1
ATOM 919 O O . ASP A 1 109 ? 25.772 -13.600 -20.634 1.00 47.72 109 ASP A O 1
ATOM 923 N N . ASP A 1 110 ? 24.916 -12.754 -18.771 1.00 57.72 110 ASP A N 1
ATOM 924 C CA . ASP A 1 110 ? 23.899 -11.946 -19.475 1.00 57.72 110 ASP A CA 1
ATOM 925 C C . ASP A 1 110 ? 23.572 -10.707 -18.628 1.00 57.72 110 ASP A C 1
ATOM 927 O O . ASP A 1 110 ? 23.180 -10.809 -17.461 1.00 57.72 110 ASP A O 1
ATOM 931 N N . GLU A 1 111 ? 23.786 -9.508 -19.181 1.00 68.44 111 GLU A N 1
ATOM 932 C CA . GLU A 1 111 ? 23.366 -8.273 -18.516 1.00 68.44 111 GLU A CA 1
ATOM 933 C C . GLU A 1 111 ? 21.835 -8.252 -18.479 1.00 68.44 111 GLU A C 1
ATOM 935 O O . GLU A 1 111 ? 21.191 -7.992 -19.493 1.00 68.44 111 GLU A O 1
ATOM 940 N N . LEU A 1 112 ? 21.256 -8.546 -17.308 1.00 73.88 112 LEU A N 1
ATOM 941 C CA . LEU A 1 112 ? 19.827 -8.351 -17.067 1.00 73.88 112 LEU A CA 1
ATOM 942 C C . LEU A 1 112 ? 19.431 -6.938 -17.492 1.00 73.88 112 LEU A C 1
ATOM 944 O O . LEU A 1 112 ? 20.079 -5.956 -17.104 1.00 73.88 112 LEU A O 1
ATOM 948 N N . THR A 1 113 ? 18.333 -6.840 -18.234 1.00 80.94 113 THR A N 1
ATOM 949 C CA . THR A 1 113 ? 17.693 -5.563 -18.511 1.00 80.94 113 THR A CA 1
ATOM 950 C C . THR A 1 113 ? 17.303 -4.895 -17.198 1.00 80.94 113 THR A C 1
ATOM 952 O O . THR A 1 113 ? 17.094 -5.520 -16.154 1.00 80.94 113 THR A O 1
ATOM 955 N N . GLU A 1 114 ? 17.183 -3.577 -17.229 1.00 78.81 114 GLU A N 1
ATOM 956 C CA . GLU A 1 114 ? 16.776 -2.839 -16.041 1.00 78.81 114 GLU A CA 1
ATOM 957 C C . GLU A 1 114 ? 15.345 -3.170 -15.586 1.00 78.81 114 GLU A C 1
ATOM 959 O O . GLU A 1 114 ? 15.020 -3.024 -14.403 1.00 78.81 114 GLU A O 1
ATOM 964 N N . TYR A 1 115 ? 14.496 -3.608 -16.519 1.00 83.88 115 TYR A N 1
ATOM 965 C CA . TYR A 1 115 ? 13.170 -4.137 -16.230 1.00 83.88 115 TYR A CA 1
ATOM 966 C C . TYR A 1 115 ? 13.271 -5.425 -15.409 1.00 83.88 115 TYR A C 1
ATOM 968 O O . TYR A 1 115 ? 12.753 -5.475 -14.294 1.00 83.88 115 TYR A O 1
ATOM 976 N N . GLU A 1 116 ? 14.033 -6.412 -15.889 1.00 83.50 116 GLU A N 1
ATOM 977 C CA . GLU A 1 116 ? 14.268 -7.679 -15.180 1.00 83.50 116 GLU A CA 1
ATOM 978 C C . GLU A 1 116 ? 14.898 -7.443 -13.803 1.00 83.50 116 GLU A C 1
ATOM 980 O O . GLU A 1 116 ? 14.493 -8.040 -12.805 1.00 83.50 116 GLU A O 1
ATOM 985 N N . LEU A 1 117 ? 15.841 -6.504 -13.711 1.00 84.00 117 LEU A N 1
ATOM 986 C CA . LEU A 1 117 ? 16.421 -6.088 -12.439 1.00 84.00 117 LEU A CA 1
ATOM 987 C C . LEU A 1 117 ? 15.358 -5.529 -11.478 1.00 84.00 117 LEU A C 1
ATOM 989 O O . LEU A 1 117 ? 15.352 -5.858 -10.291 1.00 84.00 117 LEU A O 1
ATOM 993 N N . SER A 1 118 ? 14.451 -4.690 -11.976 1.00 85.75 118 SER A N 1
ATOM 994 C CA . SER A 1 118 ? 13.386 -4.101 -11.160 1.00 85.75 118 SER A CA 1
ATOM 995 C C . SER A 1 118 ? 12.373 -5.151 -10.703 1.00 85.75 118 SER A C 1
ATOM 997 O O . SER A 1 118 ? 11.963 -5.130 -9.541 1.00 85.75 118 SER A O 1
ATOM 999 N N . GLN A 1 119 ? 12.020 -6.103 -11.572 1.00 85.38 119 GLN A N 1
ATOM 1000 C CA . GLN A 1 119 ? 11.187 -7.254 -11.216 1.00 85.38 119 GLN A CA 1
ATOM 1001 C C . GLN A 1 119 ? 11.835 -8.097 -10.115 1.00 85.38 119 GLN A C 1
ATOM 1003 O O . GLN A 1 119 ? 11.164 -8.456 -9.149 1.00 85.38 119 GLN A O 1
ATOM 1008 N N . LEU A 1 120 ? 13.143 -8.363 -10.210 1.00 85.69 120 LEU A N 1
ATOM 1009 C CA . LEU A 1 120 ? 13.877 -9.077 -9.166 1.00 85.69 120 LEU A CA 1
ATOM 1010 C C . LEU A 1 120 ? 13.838 -8.321 -7.837 1.00 85.69 120 LEU A C 1
ATOM 1012 O O . LEU A 1 120 ? 13.502 -8.915 -6.817 1.00 85.69 120 LEU A O 1
ATOM 1016 N N . VAL A 1 121 ? 14.121 -7.015 -7.832 1.00 88.06 121 VAL A N 1
ATOM 1017 C CA . VAL A 1 121 ? 14.053 -6.191 -6.611 1.00 88.06 121 VAL A CA 1
ATOM 1018 C C . VAL A 1 121 ? 12.661 -6.262 -5.976 1.00 88.06 121 VAL A C 1
ATOM 1020 O O . VAL A 1 121 ? 12.553 -6.457 -4.765 1.00 88.06 121 VAL A O 1
ATOM 1023 N N . LEU A 1 122 ? 11.600 -6.160 -6.782 1.00 89.62 122 LEU A N 1
ATOM 1024 C CA . LEU A 1 122 ? 10.223 -6.287 -6.302 1.00 89.62 122 LEU A CA 1
ATOM 1025 C C . LEU A 1 122 ? 9.922 -7.695 -5.779 1.00 89.62 122 LEU A C 1
ATOM 1027 O O . LEU A 1 122 ? 9.254 -7.820 -4.757 1.00 89.62 122 LEU A O 1
ATOM 1031 N N . LEU A 1 123 ? 10.444 -8.745 -6.419 1.00 87.75 123 LEU A N 1
ATOM 1032 C CA . LEU A 1 123 ? 10.308 -10.124 -5.951 1.00 87.75 123 LEU A CA 1
ATOM 1033 C C . LEU A 1 123 ? 10.963 -10.325 -4.580 1.00 87.75 123 LEU A C 1
ATOM 1035 O O . LEU A 1 123 ? 10.380 -10.979 -3.717 1.00 87.75 123 LEU A O 1
ATOM 1039 N N . PHE A 1 124 ? 12.159 -9.771 -4.364 1.00 86.12 124 PHE A N 1
ATOM 1040 C CA . PHE A 1 124 ? 12.837 -9.851 -3.068 1.00 86.12 124 PHE A CA 1
ATOM 1041 C C . PHE A 1 124 ? 12.095 -9.070 -1.995 1.00 86.12 124 PHE A C 1
ATOM 1043 O O . PHE A 1 124 ? 11.848 -9.617 -0.926 1.00 86.12 124 PHE A O 1
ATOM 1050 N N . GLN A 1 125 ? 11.660 -7.848 -2.300 1.00 89.19 125 GLN A N 1
ATOM 1051 C CA . GLN A 1 125 ? 10.854 -7.070 -1.366 1.00 89.19 125 GLN A CA 1
ATOM 1052 C C . GLN A 1 125 ? 9.559 -7.811 -1.006 1.00 89.19 125 GLN A C 1
ATOM 1054 O O . GLN A 1 125 ? 9.229 -7.941 0.165 1.00 89.19 125 GLN A O 1
ATOM 1059 N N . LEU A 1 126 ? 8.869 -8.384 -1.993 1.00 89.06 126 LEU A N 1
ATOM 1060 C CA . LEU A 1 126 ? 7.680 -9.204 -1.777 1.00 89.06 126 LEU A CA 1
ATOM 1061 C C . LEU A 1 126 ? 7.972 -10.423 -0.894 1.00 89.06 126 LEU A C 1
ATOM 1063 O O . LEU A 1 126 ? 7.191 -10.746 -0.003 1.00 89.06 126 LEU A O 1
ATOM 1067 N N . LYS A 1 127 ? 9.105 -11.092 -1.113 1.00 86.88 127 LYS A N 1
ATOM 1068 C CA . LYS A 1 127 ? 9.545 -12.213 -0.280 1.00 86.88 127 LYS A CA 1
ATOM 1069 C C . LYS A 1 127 ? 9.760 -11.787 1.167 1.00 86.88 127 LYS A C 1
ATOM 1071 O O . LYS A 1 127 ? 9.303 -12.487 2.069 1.00 86.88 127 LYS A O 1
ATOM 1076 N N . ASP A 1 128 ? 10.441 -10.667 1.380 1.00 87.12 128 ASP A N 1
ATOM 1077 C CA . ASP A 1 128 ? 10.724 -10.142 2.713 1.00 87.12 128 ASP A CA 1
ATOM 1078 C C . ASP A 1 128 ? 9.426 -9.788 3.445 1.00 87.12 128 ASP A C 1
ATOM 1080 O O . ASP A 1 128 ? 9.242 -10.207 4.587 1.00 87.12 128 ASP A O 1
ATOM 1084 N N . GLU A 1 129 ? 8.475 -9.141 2.763 1.00 87.25 129 GLU A N 1
ATOM 1085 C CA . GLU A 1 129 ? 7.143 -8.872 3.319 1.00 87.25 129 GLU A CA 1
ATOM 1086 C C . GLU A 1 129 ? 6.421 -10.172 3.703 1.00 87.25 129 GLU A C 1
ATOM 1088 O O . GLU A 1 129 ? 5.917 -10.307 4.818 1.00 87.25 129 GLU A O 1
ATOM 1093 N N . TYR A 1 130 ? 6.425 -11.191 2.839 1.00 87.88 130 TYR A N 1
ATOM 1094 C CA . TYR A 1 130 ? 5.800 -12.478 3.166 1.00 87.88 130 TYR A CA 1
ATOM 1095 C C . TYR A 1 130 ? 6.449 -13.115 4.398 1.00 87.88 130 TYR A C 1
ATOM 1097 O O . TYR A 1 130 ? 5.748 -13.598 5.283 1.00 87.88 130 TYR A O 1
ATOM 1105 N N . MET A 1 131 ? 7.778 -13.081 4.500 1.00 85.06 131 MET A N 1
ATOM 1106 C CA . MET A 1 131 ? 8.497 -13.625 5.653 1.00 85.06 131 MET A CA 1
ATOM 1107 C C . MET A 1 131 ? 8.190 -12.864 6.951 1.00 85.06 131 MET A C 1
ATOM 1109 O O . MET A 1 131 ? 8.014 -13.500 7.992 1.00 85.06 131 MET A O 1
ATOM 1113 N N . ILE A 1 132 ? 8.083 -11.531 6.892 1.00 84.69 132 ILE A N 1
ATOM 1114 C CA . ILE A 1 132 ? 7.703 -10.683 8.033 1.00 84.69 132 ILE A CA 1
ATOM 1115 C C . ILE A 1 132 ? 6.279 -11.000 8.496 1.00 84.69 132 ILE A C 1
ATOM 1117 O O . ILE A 1 132 ? 6.018 -11.008 9.696 1.00 84.69 132 ILE A O 1
ATOM 1121 N N . HIS A 1 133 ? 5.364 -11.280 7.568 1.00 82.31 133 HIS A N 1
ATOM 1122 C CA . HIS A 1 133 ? 3.945 -11.453 7.870 1.00 82.31 133 HIS A CA 1
ATOM 1123 C C . HIS A 1 133 ? 3.535 -12.892 8.215 1.00 82.31 133 HIS A C 1
ATOM 1125 O O . HIS A 1 133 ? 2.572 -13.076 8.960 1.00 82.31 133 HIS A O 1
ATOM 1131 N N . VAL A 1 134 ? 4.265 -13.907 7.740 1.00 81.50 134 VAL A N 1
ATOM 1132 C CA . VAL A 1 134 ? 3.933 -15.325 7.964 1.00 81.50 134 VAL A CA 1
ATOM 1133 C C . VAL A 1 134 ? 4.114 -15.753 9.418 1.00 81.50 134 VAL A C 1
ATOM 1135 O O . VAL A 1 134 ? 3.230 -16.417 9.956 1.00 81.50 134 VAL A O 1
ATOM 1138 N N . LEU A 1 135 ? 5.221 -15.377 10.068 1.00 74.88 135 LEU A N 1
ATOM 1139 C CA . LEU A 1 135 ? 5.468 -15.770 11.461 1.00 74.88 135 LEU A CA 1
ATOM 1140 C C . LEU A 1 135 ? 4.412 -15.199 12.424 1.00 74.88 135 LEU A C 1
ATOM 1142 O O . LEU A 1 135 ? 3.819 -15.992 13.152 1.00 74.88 135 LEU A O 1
ATOM 1146 N N . PRO A 1 136 ? 4.085 -13.890 12.388 1.00 78.88 136 PRO A N 1
ATOM 1147 C CA . PRO A 1 136 ? 2.985 -13.351 13.178 1.00 78.88 136 PRO A CA 1
ATOM 1148 C C . PRO A 1 136 ? 1.670 -14.076 12.917 1.00 78.88 136 PRO A C 1
ATOM 1150 O O . PRO A 1 136 ? 0.953 -14.361 13.868 1.00 78.88 136 PRO A O 1
ATOM 1153 N N . LEU A 1 137 ? 1.366 -14.412 11.653 1.00 81.94 137 LEU A N 1
ATOM 1154 C CA . LEU A 1 137 ? 0.105 -15.057 11.289 1.00 81.94 137 LEU A CA 1
ATOM 1155 C C . LEU A 1 137 ? -0.104 -16.400 12.003 1.00 81.94 137 LEU A C 1
ATOM 1157 O O . LEU A 1 137 ? -1.231 -16.729 12.361 1.00 81.94 137 LEU A O 1
ATOM 1161 N N . MET A 1 138 ? 0.972 -17.157 12.236 1.00 79.62 138 MET A N 1
ATOM 1162 C CA . MET A 1 138 ? 0.927 -18.437 12.956 1.00 79.62 138 MET A CA 1
ATOM 1163 C C . MET A 1 138 ? 0.627 -18.285 14.454 1.00 79.62 138 MET A C 1
ATOM 1165 O O . MET A 1 138 ? 0.216 -19.251 15.092 1.00 79.62 138 MET A O 1
ATOM 1169 N N . GLU A 1 139 ? 0.830 -17.092 15.014 1.00 85.38 139 GLU A N 1
ATOM 1170 C CA . GLU A 1 139 ? 0.671 -16.804 16.443 1.00 85.38 139 GLU A CA 1
ATOM 1171 C C . GLU A 1 139 ? -0.653 -16.094 16.771 1.00 85.38 139 GLU A C 1
ATOM 1173 O O . GLU A 1 139 ? -0.959 -15.880 17.945 1.00 85.38 139 GLU A O 1
ATOM 1178 N N . PHE A 1 140 ? -1.455 -15.723 15.765 1.00 87.56 140 PHE A N 1
ATOM 1179 C CA . PHE A 1 140 ? -2.736 -15.061 16.004 1.00 87.56 140 PHE A CA 1
ATOM 1180 C C . PHE A 1 140 ? -3.730 -15.993 16.696 1.00 87.56 140 PHE A C 1
ATOM 1182 O O . PHE A 1 140 ? -4.166 -17.002 16.146 1.00 87.56 140 PHE A O 1
ATOM 1189 N N . GLU A 1 141 ? -4.181 -15.582 17.877 1.00 88.19 141 GLU A N 1
ATOM 1190 C CA . GLU A 1 141 ? -5.449 -16.046 18.424 1.00 88.19 141 GLU A CA 1
ATOM 1191 C C . GLU A 1 141 ? -6.571 -15.185 17.837 1.00 88.19 141 GLU A C 1
ATOM 1193 O O . GLU A 1 141 ? -6.550 -13.962 17.986 1.00 88.19 141 GLU A O 1
ATOM 1198 N N . VAL A 1 142 ? -7.556 -15.815 17.195 1.00 91.50 142 VAL A N 1
ATOM 1199 C CA . VAL A 1 142 ? -8.736 -15.131 16.646 1.00 91.50 142 VAL A CA 1
ATOM 1200 C C . VAL A 1 142 ? -10.029 -15.753 17.172 1.00 91.50 142 VAL A C 1
ATOM 1202 O O . VAL A 1 142 ? -10.056 -16.948 17.486 1.00 91.50 142 VAL A O 1
ATOM 1205 N N . PRO A 1 143 ? -11.130 -14.983 17.239 1.00 91.69 143 PRO A N 1
ATOM 1206 C CA . PRO A 1 143 ? -12.439 -15.538 17.550 1.00 91.69 143 PRO A CA 1
ATOM 1207 C C . PRO A 1 143 ? -12.841 -16.634 16.558 1.00 91.69 143 PRO A C 1
ATOM 1209 O O . PRO A 1 143 ? -12.463 -16.613 15.387 1.00 91.69 143 PRO A O 1
ATOM 1212 N N . LYS A 1 144 ? -13.681 -17.573 17.005 1.00 90.50 144 LYS A N 1
ATOM 1213 C CA . LYS A 1 144 ? -14.045 -18.771 16.227 1.00 90.50 144 LYS A CA 1
ATOM 1214 C C . LYS A 1 144 ? -14.589 -18.467 14.825 1.00 90.50 144 LYS A C 1
ATOM 1216 O O . LYS A 1 144 ? -14.313 -19.216 13.900 1.00 90.50 144 LYS A O 1
ATOM 1221 N N . PHE A 1 145 ? -15.354 -17.392 14.654 1.00 90.06 145 PHE A N 1
ATOM 1222 C CA . PHE A 1 145 ? -15.913 -17.036 13.344 1.00 90.06 145 PHE A CA 1
ATOM 1223 C C . PHE A 1 145 ? -14.851 -16.555 12.335 1.00 90.06 145 PHE A C 1
ATOM 1225 O O . PHE A 1 145 ? -15.105 -16.567 11.137 1.00 90.06 145 PHE A O 1
ATOM 1232 N N . MET A 1 146 ? -13.661 -16.162 12.804 1.00 94.19 146 MET A N 1
ATOM 1233 C CA . MET A 1 146 ? -12.535 -15.720 11.973 1.00 94.19 146 MET A CA 1
ATOM 1234 C C . MET A 1 146 ? -11.526 -16.838 11.676 1.00 94.19 146 MET A C 1
ATOM 1236 O O . MET A 1 146 ? -10.657 -16.650 10.826 1.00 94.19 146 MET A O 1
ATOM 1240 N N . SER A 1 147 ? -11.611 -17.987 12.363 1.00 92.75 147 SER A N 1
ATOM 1241 C CA . SER A 1 147 ? -10.563 -19.016 12.313 1.00 92.75 147 SER A CA 1
ATOM 1242 C C . SER A 1 147 ? -10.389 -19.619 10.921 1.00 92.75 147 SER A C 1
ATOM 1244 O O . SER A 1 147 ? -9.267 -19.781 10.467 1.00 92.75 147 SER A O 1
ATOM 1246 N N . GLU A 1 148 ? -11.486 -19.870 10.202 1.00 93.56 148 GLU A N 1
ATOM 1247 C CA . GLU A 1 148 ? -11.420 -20.362 8.819 1.00 93.56 148 GLU A CA 1
ATOM 1248 C C . GLU A 1 148 ? -10.723 -19.351 7.892 1.00 93.56 148 GLU A C 1
ATOM 1250 O O . GLU A 1 148 ? -9.915 -19.720 7.039 1.00 93.56 148 GLU A O 1
ATOM 1255 N N . GLY A 1 149 ? -10.986 -18.057 8.100 1.00 93.94 149 GLY A N 1
ATOM 1256 C CA . GLY A 1 149 ? -10.323 -16.973 7.381 1.00 93.94 149 GLY A CA 1
ATOM 1257 C C . GLY A 1 149 ? -8.810 -16.965 7.602 1.00 93.94 149 GLY A C 1
ATOM 1258 O O . GLY A 1 149 ? -8.048 -16.858 6.638 1.00 93.94 149 GLY A O 1
ATOM 1259 N N . LEU A 1 150 ? -8.396 -17.117 8.863 1.00 93.88 150 LEU A N 1
ATOM 1260 C CA . LEU A 1 150 ? -6.997 -17.207 9.276 1.00 93.88 150 LEU A CA 1
ATOM 1261 C C . LEU A 1 150 ? -6.296 -18.431 8.670 1.00 93.88 150 LEU A C 1
ATOM 1263 O O . LEU A 1 150 ? -5.251 -18.273 8.040 1.00 93.88 150 LEU A O 1
ATOM 1267 N N . ASP A 1 151 ? -6.883 -19.621 8.808 1.00 93.06 151 ASP A N 1
ATOM 1268 C CA . ASP A 1 151 ? -6.303 -20.882 8.328 1.00 93.06 151 ASP A CA 1
ATOM 1269 C C . ASP A 1 151 ? -6.063 -20.849 6.809 1.00 93.06 151 ASP A C 1
ATOM 1271 O O . ASP A 1 151 ? -4.998 -21.230 6.316 1.00 93.06 151 ASP A O 1
ATOM 1275 N N . ASN A 1 152 ? -7.027 -20.318 6.053 1.00 94.00 152 ASN A N 1
ATOM 1276 C CA . ASN A 1 152 ? -6.901 -20.168 4.604 1.00 94.00 152 ASN A CA 1
ATOM 1277 C C . ASN A 1 152 ? -5.806 -19.161 4.213 1.00 94.00 152 ASN A C 1
ATOM 1279 O O . ASN A 1 152 ? -5.057 -19.411 3.268 1.00 94.00 152 ASN A O 1
ATOM 1283 N N . LEU A 1 153 ? -5.674 -18.036 4.931 1.00 92.69 153 LEU A N 1
ATOM 1284 C CA . LEU A 1 153 ? -4.580 -17.083 4.698 1.00 92.69 153 LEU A CA 1
ATOM 1285 C C . LEU A 1 153 ? -3.215 -17.722 4.965 1.00 92.69 153 LEU A C 1
ATOM 1287 O O . LEU A 1 153 ? -2.293 -17.542 4.168 1.00 92.69 153 LEU A O 1
ATOM 1291 N N . GLN A 1 154 ? -3.090 -18.491 6.051 1.00 90.75 154 GLN A N 1
ATOM 1292 C CA . GLN A 1 154 ? -1.861 -19.215 6.377 1.00 90.75 154 GLN A CA 1
ATOM 1293 C C . GLN A 1 154 ? -1.484 -20.207 5.269 1.00 90.75 154 GLN A C 1
ATOM 1295 O O . GLN A 1 154 ? -0.331 -20.226 4.831 1.00 90.75 154 GLN A O 1
ATOM 1300 N N . ASP A 1 155 ? -2.446 -20.988 4.771 1.00 90.25 155 ASP A N 1
ATOM 1301 C CA . ASP A 1 155 ? -2.225 -21.932 3.671 1.00 90.25 155 ASP A CA 1
ATOM 1302 C C . ASP A 1 155 ? -1.811 -21.220 2.370 1.00 90.25 155 ASP A C 1
ATOM 1304 O O . ASP A 1 155 ? -0.833 -21.615 1.727 1.00 90.25 155 ASP A O 1
ATOM 1308 N N . LEU A 1 156 ? -2.499 -20.135 1.997 1.00 90.81 156 LEU A N 1
ATOM 1309 C CA . LEU A 1 156 ? -2.172 -19.365 0.795 1.00 90.81 156 LEU A CA 1
ATOM 1310 C C . LEU A 1 156 ? -0.764 -18.755 0.865 1.00 90.81 156 LEU A C 1
ATOM 1312 O O . LEU A 1 156 ? 0.004 -18.873 -0.095 1.00 90.81 156 LEU A O 1
ATOM 1316 N N . LEU A 1 157 ? -0.393 -18.149 1.997 1.00 88.00 157 LEU A N 1
ATOM 1317 C CA . LEU A 1 157 ? 0.943 -17.578 2.191 1.00 88.00 157 LEU A CA 1
ATOM 1318 C C . LEU A 1 157 ? 2.030 -18.655 2.218 1.00 88.00 157 LEU A C 1
ATOM 1320 O O . LEU A 1 157 ? 3.080 -18.488 1.593 1.00 88.00 157 LEU A O 1
ATOM 1324 N N . GLY A 1 158 ? 1.768 -19.788 2.875 1.00 84.31 158 GLY A N 1
ATOM 1325 C CA . GLY A 1 158 ? 2.671 -20.936 2.876 1.00 84.31 158 GLY A CA 1
ATOM 1326 C C . GLY A 1 158 ? 2.915 -21.479 1.465 1.00 84.31 158 GLY A C 1
ATOM 1327 O O . GLY A 1 158 ? 4.051 -21.774 1.093 1.00 84.31 158 GLY A O 1
ATOM 1328 N N . LYS A 1 159 ? 1.871 -21.550 0.630 1.00 85.25 159 LYS A N 1
ATOM 1329 C CA . LYS A 1 159 ? 1.996 -21.921 -0.788 1.00 85.25 159 LYS A CA 1
ATOM 1330 C C . LYS A 1 159 ? 2.797 -20.896 -1.583 1.00 85.25 159 LYS A C 1
ATOM 1332 O O . LYS A 1 159 ? 3.634 -21.303 -2.385 1.00 85.25 159 LYS A O 1
ATOM 1337 N N . ALA A 1 160 ? 2.593 -19.603 -1.351 1.00 85.44 160 ALA A N 1
ATOM 1338 C CA . ALA A 1 160 ? 3.344 -18.554 -2.034 1.00 85.44 160 ALA A CA 1
ATOM 1339 C C . ALA A 1 160 ? 4.848 -18.615 -1.761 1.00 85.44 160 ALA A C 1
ATOM 1341 O O . ALA A 1 160 ? 5.641 -18.545 -2.700 1.00 85.44 160 ALA A O 1
ATOM 1342 N N . LEU A 1 161 ? 5.246 -18.880 -0.512 1.00 82.38 161 LEU A N 1
ATOM 1343 C CA . LEU A 1 161 ? 6.653 -19.073 -0.144 1.00 82.38 161 LEU A CA 1
ATOM 1344 C C . LEU A 1 161 ? 7.343 -20.204 -0.930 1.00 82.38 161 LEU A C 1
ATOM 1346 O O . LEU A 1 161 ? 8.538 -20.118 -1.213 1.00 82.38 161 LEU A O 1
ATOM 1350 N N . ASN A 1 162 ? 6.595 -21.223 -1.360 1.00 81.81 162 ASN A N 1
ATOM 1351 C CA . ASN A 1 162 ? 7.130 -22.330 -2.158 1.00 81.81 162 ASN A CA 1
ATOM 1352 C C . ASN A 1 162 ? 7.291 -22.003 -3.655 1.00 81.81 162 ASN A C 1
ATOM 1354 O O . ASN A 1 162 ? 7.914 -22.782 -4.375 1.00 81.81 162 ASN A O 1
ATOM 1358 N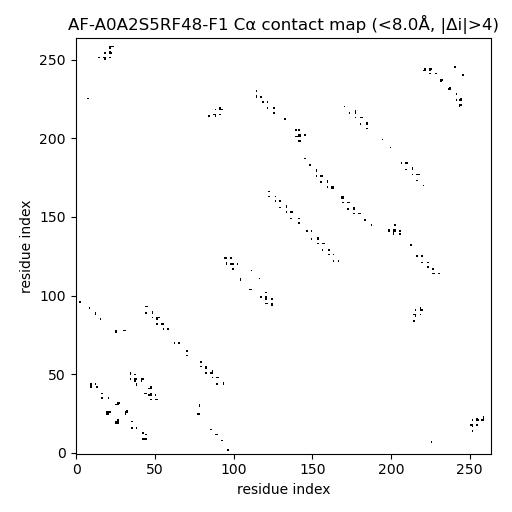 N . ASN A 1 163 ? 6.745 -20.880 -4.139 1.00 82.75 163 ASN A N 1
ATOM 1359 C CA . ASN A 1 163 ? 6.742 -20.526 -5.562 1.00 82.75 163 ASN A CA 1
ATOM 1360 C C . ASN A 1 163 ? 7.767 -19.450 -5.950 1.00 82.75 163 ASN A C 1
ATOM 1362 O O . ASN A 1 163 ? 7.874 -19.148 -7.132 1.00 82.75 163 ASN A O 1
ATOM 1366 N N . PHE A 1 164 ? 8.589 -18.941 -5.020 1.00 80.88 164 PHE A N 1
ATOM 1367 C CA . PHE A 1 164 ? 9.572 -17.865 -5.274 1.00 80.88 164 PHE A CA 1
ATOM 1368 C C . PHE A 1 164 ? 10.670 -18.168 -6.310 1.00 80.88 164 PHE A C 1
ATOM 1370 O O . PHE A 1 164 ? 11.470 -17.290 -6.618 1.00 80.88 164 PHE A O 1
ATOM 1377 N N . GLY A 1 165 ? 10.711 -19.381 -6.867 1.00 76.94 165 GLY A N 1
ATOM 1378 C CA . GLY A 1 165 ? 11.536 -19.705 -8.033 1.00 76.94 165 GLY A CA 1
ATOM 1379 C C . GLY A 1 165 ? 10.911 -19.337 -9.387 1.00 76.94 165 GLY A C 1
ATOM 1380 O O . GLY A 1 165 ? 11.575 -19.499 -10.403 1.00 76.94 165 GLY A O 1
ATOM 1381 N N . ASP A 1 166 ? 9.653 -18.885 -9.421 1.00 83.38 166 ASP A N 1
ATOM 1382 C CA . ASP A 1 166 ? 8.895 -18.573 -10.640 1.00 83.38 166 ASP A CA 1
ATOM 1383 C C . ASP A 1 166 ? 8.103 -17.270 -10.433 1.00 83.38 166 ASP A C 1
ATOM 1385 O O . ASP A 1 166 ? 7.098 -17.245 -9.717 1.00 83.38 166 ASP A O 1
ATOM 1389 N N . PHE A 1 167 ? 8.590 -16.176 -11.029 1.00 80.12 167 PHE A N 1
ATOM 1390 C CA . PHE A 1 167 ? 8.058 -14.826 -10.819 1.00 80.12 167 PHE A CA 1
ATOM 1391 C C . PHE A 1 167 ? 6.569 -14.725 -11.178 1.00 80.12 167 PHE A C 1
ATOM 1393 O O . PHE A 1 167 ? 5.774 -14.253 -10.366 1.00 80.12 167 PHE A O 1
ATOM 1400 N N . ASP A 1 168 ? 6.161 -15.257 -12.331 1.00 82.44 168 ASP A N 1
ATOM 1401 C CA . ASP A 1 168 ? 4.768 -15.208 -12.790 1.00 82.44 168 ASP A CA 1
ATOM 1402 C C . ASP A 1 168 ? 3.828 -15.951 -11.837 1.00 82.44 168 ASP A C 1
ATOM 1404 O O . ASP A 1 168 ? 2.727 -15.478 -11.521 1.00 82.44 168 ASP A O 1
ATOM 1408 N N . LYS A 1 169 ? 4.262 -17.114 -11.329 1.00 87.56 169 LYS A N 1
ATOM 1409 C CA . LYS A 1 169 ? 3.492 -17.851 -10.318 1.00 87.56 169 LYS A CA 1
ATOM 1410 C C . LYS A 1 169 ? 3.356 -17.064 -9.024 1.00 87.56 169 LYS A C 1
ATOM 1412 O O . LYS A 1 169 ? 2.259 -17.060 -8.461 1.00 87.56 169 LYS A O 1
ATOM 1417 N N . VAL A 1 170 ? 4.425 -16.408 -8.569 1.00 87.94 170 VAL A N 1
ATOM 1418 C CA . VAL A 1 170 ? 4.382 -15.564 -7.369 1.00 87.94 170 VAL A CA 1
ATOM 1419 C C . VAL A 1 170 ? 3.389 -14.432 -7.564 1.00 87.94 170 VAL A C 1
ATOM 1421 O O . VAL A 1 170 ? 2.463 -14.322 -6.770 1.00 87.94 170 VAL A O 1
ATOM 1424 N N . ILE A 1 171 ? 3.490 -13.660 -8.650 1.00 86.38 171 ILE A N 1
ATOM 1425 C CA . ILE A 1 171 ? 2.584 -12.532 -8.906 1.00 86.38 171 ILE A CA 1
ATOM 1426 C C . ILE A 1 171 ? 1.124 -12.988 -8.972 1.00 86.38 171 ILE A C 1
ATOM 1428 O O . ILE A 1 171 ? 0.252 -12.380 -8.346 1.00 86.38 171 ILE A O 1
ATOM 1432 N N . LYS A 1 172 ? 0.836 -14.103 -9.654 1.00 88.44 172 LYS A N 1
ATOM 1433 C CA . LYS A 1 172 ? -0.522 -14.664 -9.708 1.00 88.44 172 LYS A CA 1
ATOM 1434 C C . LYS A 1 172 ? -1.051 -15.053 -8.323 1.00 88.44 172 LYS A C 1
ATOM 1436 O O . LYS A 1 172 ? -2.222 -14.817 -8.011 1.00 88.44 172 LYS A O 1
ATOM 1441 N N . GLN A 1 173 ? -0.210 -15.657 -7.489 1.00 89.44 173 GLN A N 1
ATOM 1442 C CA . GLN A 1 173 ? -0.587 -16.021 -6.123 1.00 89.44 173 GLN A CA 1
ATOM 1443 C C . GLN A 1 173 ? -0.754 -14.794 -5.236 1.00 89.44 173 GLN A C 1
ATOM 1445 O O . GLN A 1 173 ? -1.716 -14.729 -4.480 1.00 89.44 173 GLN A O 1
ATOM 1450 N N . THR A 1 174 ? 0.101 -13.791 -5.388 1.00 91.12 174 THR A N 1
ATOM 1451 C CA . THR A 1 174 ? 0.002 -12.517 -4.681 1.00 91.12 174 THR A CA 1
ATOM 1452 C C . THR A 1 174 ? -1.298 -11.788 -5.002 1.00 91.12 174 THR A C 1
ATOM 1454 O O . THR A 1 174 ? -1.976 -11.355 -4.073 1.00 91.12 174 THR A O 1
ATOM 1457 N N . LYS A 1 175 ? -1.722 -11.754 -6.273 1.00 90.31 175 LYS A N 1
ATOM 1458 C CA . LYS A 1 175 ? -3.053 -11.250 -6.655 1.00 90.31 175 LYS A CA 1
ATOM 1459 C C . LYS A 1 175 ? -4.182 -12.034 -5.975 1.00 90.31 175 LYS A C 1
ATOM 1461 O O . LYS A 1 175 ? -5.118 -11.439 -5.453 1.00 90.31 175 LYS A O 1
ATOM 1466 N N . THR A 1 176 ? -4.074 -13.364 -5.940 1.00 91.75 176 THR A N 1
ATOM 1467 C CA . THR A 1 176 ? -5.070 -14.240 -5.289 1.00 91.75 176 THR A CA 1
ATOM 1468 C C . THR A 1 176 ? -5.167 -13.961 -3.787 1.00 91.75 176 THR A C 1
ATOM 1470 O O . THR A 1 176 ? -6.262 -13.850 -3.245 1.00 91.75 176 THR A O 1
ATOM 1473 N N . ILE A 1 177 ? -4.022 -13.814 -3.123 1.00 92.44 177 ILE A N 1
ATOM 1474 C CA . ILE A 1 177 ? -3.919 -13.508 -1.696 1.00 92.44 177 ILE A CA 1
ATOM 1475 C C . ILE A 1 177 ? -4.494 -12.124 -1.391 1.00 92.44 177 ILE A C 1
ATOM 1477 O O . ILE A 1 177 ? -5.262 -11.980 -0.443 1.00 92.44 177 ILE A O 1
ATOM 1481 N N . TYR A 1 178 ? -4.158 -11.121 -2.205 1.00 92.75 178 TYR A N 1
ATOM 1482 C CA . TYR A 1 178 ? -4.705 -9.772 -2.085 1.00 92.75 178 TYR A CA 1
ATOM 1483 C C . TYR A 1 178 ? -6.234 -9.766 -2.211 1.00 92.75 178 TYR A C 1
ATOM 1485 O O . TYR A 1 178 ? -6.916 -9.172 -1.373 1.00 92.75 178 TYR A O 1
ATOM 1493 N N . GLN A 1 179 ? -6.775 -10.460 -3.219 1.00 93.12 179 GLN A N 1
ATOM 1494 C CA . GLN A 1 179 ? -8.219 -10.554 -3.424 1.00 93.12 179 GLN A CA 1
ATOM 1495 C C . GLN A 1 179 ? -8.895 -11.247 -2.239 1.00 93.12 179 GLN A C 1
ATOM 1497 O O . GLN A 1 179 ? -9.827 -10.697 -1.664 1.00 93.12 179 GLN A O 1
ATOM 1502 N N . TYR A 1 180 ? -8.369 -12.400 -1.812 1.00 94.69 180 TYR A N 1
ATOM 1503 C CA . TYR A 1 180 ? -8.909 -13.128 -0.665 1.00 94.69 180 TYR A CA 1
ATOM 1504 C C . TYR A 1 180 ? -8.882 -12.288 0.616 1.00 94.69 180 TYR A C 1
ATOM 1506 O O . TYR A 1 180 ? -9.868 -12.249 1.343 1.00 94.69 180 TYR A O 1
ATOM 1514 N N . GLY A 1 181 ? -7.777 -11.587 0.890 1.00 93.56 181 GLY A N 1
ATOM 1515 C CA . GLY A 1 181 ? -7.670 -10.697 2.046 1.00 93.56 181 GLY A CA 1
ATOM 1516 C C . GLY A 1 181 ? -8.663 -9.534 1.992 1.00 93.56 181 GLY A C 1
ATOM 1517 O O . GLY A 1 181 ? -9.222 -9.169 3.023 1.00 93.56 181 GLY A O 1
ATOM 1518 N N . SER A 1 182 ? -8.914 -8.983 0.801 1.00 91.56 182 SER A N 1
ATOM 1519 C CA . SER A 1 182 ? -9.919 -7.933 0.587 1.00 91.56 182 SER A CA 1
ATOM 1520 C C . SER A 1 182 ? -11.332 -8.447 0.857 1.00 91.56 182 SER A C 1
ATOM 1522 O O . SER A 1 182 ? -12.038 -7.874 1.682 1.00 91.56 182 SER A O 1
ATOM 1524 N N . ASP A 1 183 ? -11.701 -9.568 0.236 1.00 93.50 183 ASP A N 1
ATOM 1525 C CA . ASP A 1 183 ? -13.024 -10.179 0.387 1.00 93.50 183 ASP A CA 1
ATOM 1526 C C . ASP A 1 183 ? -13.267 -10.619 1.840 1.00 93.50 183 ASP A C 1
ATOM 1528 O O . ASP A 1 183 ? -14.348 -10.417 2.394 1.00 93.50 183 ASP A O 1
ATOM 1532 N N . LEU A 1 184 ? -12.245 -11.189 2.489 1.00 93.94 184 LEU A N 1
ATOM 1533 C CA . LEU A 1 184 ? -12.313 -11.588 3.891 1.00 93.94 184 LEU A CA 1
ATOM 1534 C C . LEU A 1 184 ? -12.519 -10.377 4.803 1.00 93.94 184 LEU A C 1
ATOM 1536 O O . LEU A 1 184 ? -13.351 -10.443 5.705 1.00 93.94 184 LEU A O 1
ATOM 1540 N N . LEU A 1 185 ? -11.786 -9.281 4.582 1.00 92.62 185 LEU A N 1
ATOM 1541 C CA . LEU A 1 185 ? -11.940 -8.061 5.371 1.00 92.62 185 LEU A CA 1
ATOM 1542 C C . LEU A 1 185 ? -13.379 -7.538 5.294 1.00 92.62 185 LEU A C 1
ATOM 1544 O O . LEU A 1 185 ? -13.980 -7.274 6.336 1.00 92.62 185 LEU A O 1
ATOM 1548 N N . ASP A 1 186 ? -13.940 -7.468 4.086 1.00 90.06 186 ASP A N 1
ATOM 1549 C CA . ASP A 1 186 ? -15.315 -7.020 3.862 1.00 90.06 186 ASP A CA 1
ATOM 1550 C C . ASP A 1 186 ? -16.324 -7.932 4.573 1.00 90.06 186 ASP A C 1
ATOM 1552 O O . ASP A 1 186 ? -17.237 -7.451 5.247 1.00 90.06 186 ASP A O 1
ATOM 1556 N N . VAL A 1 187 ? -16.155 -9.255 4.487 1.00 91.25 187 VAL A N 1
ATOM 1557 C CA . VAL A 1 187 ? -17.027 -10.211 5.188 1.00 91.25 187 VAL A CA 1
ATOM 1558 C C . VAL A 1 187 ? -16.939 -10.023 6.702 1.00 91.25 187 VAL A C 1
ATOM 1560 O O . VAL A 1 187 ? -17.969 -9.922 7.374 1.00 91.25 187 VAL A O 1
ATOM 1563 N N . LEU A 1 188 ? -15.727 -9.951 7.255 1.00 89.81 188 LEU A N 1
ATOM 1564 C CA . LEU A 1 188 ? -15.521 -9.876 8.700 1.00 89.81 188 LEU A CA 1
ATOM 1565 C C . LEU A 1 188 ? -16.011 -8.550 9.293 1.00 89.81 188 LEU A C 1
ATOM 1567 O O . LEU A 1 188 ? -16.620 -8.564 10.360 1.00 89.81 188 LEU A O 1
ATOM 1571 N N . GLN A 1 189 ? -15.808 -7.424 8.604 1.00 83.56 189 GLN A N 1
ATOM 1572 C CA . GLN A 1 189 ? -16.282 -6.109 9.059 1.00 83.56 189 GLN A CA 1
ATOM 1573 C C . GLN A 1 189 ? -17.812 -5.996 9.074 1.00 83.56 189 GLN A C 1
ATOM 1575 O O . GLN A 1 189 ? -18.363 -5.242 9.874 1.00 83.56 189 GLN A O 1
ATOM 1580 N N . ASN A 1 190 ? -18.500 -6.762 8.224 1.00 82.25 190 ASN A N 1
ATOM 1581 C CA . ASN A 1 190 ? -19.961 -6.767 8.131 1.00 82.25 190 ASN A CA 1
ATOM 1582 C C . ASN A 1 190 ? -20.624 -7.915 8.916 1.00 82.25 190 ASN A C 1
ATOM 1584 O O . ASN A 1 190 ? -21.849 -8.054 8.900 1.00 82.25 190 ASN A O 1
ATOM 1588 N N . THR A 1 191 ? -19.839 -8.747 9.604 1.00 84.44 191 THR A N 1
ATOM 1589 C CA . THR A 1 191 ? -20.356 -9.875 10.383 1.00 84.44 191 THR A CA 1
ATOM 1590 C C . THR A 1 191 ? -20.856 -9.402 11.750 1.00 84.44 191 THR A C 1
ATOM 1592 O O . THR A 1 191 ? -20.100 -8.875 12.563 1.00 84.44 191 THR A O 1
ATOM 1595 N N . ALA A 1 192 ? -22.146 -9.611 12.022 1.00 73.31 192 ALA A N 1
ATOM 1596 C CA . ALA A 1 192 ? -22.769 -9.253 13.294 1.00 73.31 192 ALA A CA 1
ATOM 1597 C C . ALA A 1 192 ? -22.625 -10.393 14.317 1.00 73.31 192 ALA A C 1
ATOM 1599 O O . ALA A 1 192 ? -23.503 -11.246 14.432 1.00 73.31 192 ALA A O 1
ATOM 1600 N N . GLU A 1 193 ? -21.527 -10.389 15.071 1.00 80.56 193 GLU A N 1
ATOM 1601 C CA . GLU A 1 193 ? -21.277 -11.323 16.176 1.00 80.56 193 GLU A CA 1
ATOM 1602 C C . GLU A 1 193 ? -21.162 -10.572 17.509 1.00 80.56 193 GLU A C 1
ATOM 1604 O O . GLU A 1 193 ? -20.600 -9.478 17.586 1.00 80.56 193 GLU A O 1
ATOM 1609 N N . LEU A 1 194 ? -21.702 -11.156 18.582 1.00 80.06 194 LEU A N 1
ATOM 1610 C CA . LEU A 1 194 ? -21.547 -10.612 19.934 1.00 80.06 194 LEU A CA 1
ATOM 1611 C C . LEU A 1 194 ? -20.199 -11.065 20.498 1.00 80.06 194 LEU A C 1
ATOM 1613 O O . LEU A 1 194 ? -20.036 -12.224 20.876 1.00 80.06 194 LEU A O 1
ATOM 1617 N N . LEU A 1 195 ? -19.243 -10.143 20.558 1.00 84.94 195 LEU A N 1
ATOM 1618 C CA . LEU A 1 195 ? -17.874 -10.418 20.991 1.00 84.94 195 LEU A CA 1
ATOM 1619 C C . LEU A 1 195 ? -17.645 -10.008 22.446 1.00 84.94 195 LEU A C 1
ATOM 1621 O O . LEU A 1 195 ? -18.153 -8.987 22.912 1.00 84.94 195 LEU A O 1
ATOM 1625 N N . THR A 1 196 ? -16.845 -10.797 23.164 1.00 85.88 196 THR A N 1
ATOM 1626 C CA . THR A 1 196 ? -16.298 -10.369 24.457 1.00 85.88 196 THR A CA 1
ATOM 1627 C C . THR A 1 196 ? -15.216 -9.305 24.251 1.00 85.88 196 THR A C 1
ATOM 1629 O O . THR A 1 196 ? -14.651 -9.200 23.166 1.00 85.88 196 THR A O 1
ATOM 1632 N N . GLU A 1 197 ? -14.856 -8.539 25.285 1.00 85.06 197 GLU A N 1
ATOM 1633 C CA . GLU A 1 197 ? -13.767 -7.547 25.184 1.00 85.06 197 GLU A CA 1
ATOM 1634 C C . GLU A 1 197 ? -12.442 -8.168 24.702 1.00 85.06 197 GLU A C 1
ATOM 1636 O O . GLU A 1 197 ? -11.723 -7.565 23.904 1.00 85.06 197 GLU A O 1
ATOM 1641 N N . LYS A 1 198 ? -12.142 -9.405 25.133 1.00 87.00 198 LYS A N 1
ATOM 1642 C CA . LYS A 1 198 ? -10.970 -10.158 24.662 1.00 87.00 198 LYS A CA 1
ATOM 1643 C C . LYS A 1 198 ? -11.078 -10.462 23.164 1.00 87.00 198 LYS A C 1
ATOM 1645 O O . LYS A 1 198 ? -10.121 -10.227 22.428 1.00 87.00 198 LYS A O 1
ATOM 1650 N N . ASP A 1 199 ? -12.234 -10.951 22.723 1.00 88.69 199 ASP A N 1
ATOM 1651 C CA . ASP A 1 199 ? -12.475 -11.299 21.319 1.00 88.69 199 ASP A 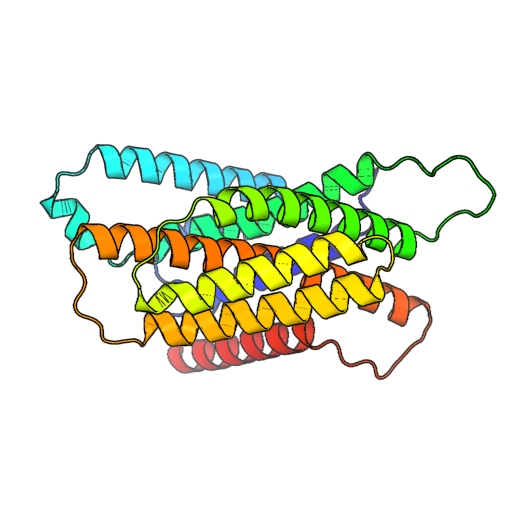CA 1
ATOM 1652 C C . ASP A 1 199 ? -12.427 -10.063 20.414 1.00 88.69 199 ASP A C 1
ATOM 1654 O O . ASP A 1 199 ? -11.916 -10.142 19.301 1.00 88.69 199 ASP A O 1
ATOM 1658 N N . VAL A 1 200 ? -12.893 -8.906 20.900 1.00 86.62 200 VAL A N 1
ATOM 1659 C CA . VAL A 1 200 ? -12.786 -7.622 20.189 1.00 86.62 200 VAL A CA 1
ATOM 1660 C C . VAL A 1 200 ? -11.322 -7.246 19.971 1.00 86.62 200 VAL A C 1
ATOM 1662 O O . VAL A 1 200 ? -10.943 -6.880 18.860 1.00 86.62 200 VAL A O 1
ATOM 1665 N N . ALA A 1 201 ? -10.476 -7.355 20.999 1.00 85.38 201 ALA A N 1
ATOM 1666 C CA . ALA A 1 201 ? -9.054 -7.043 20.865 1.00 85.38 201 ALA A CA 1
ATOM 1667 C C . ALA A 1 201 ? -8.356 -7.966 19.848 1.00 85.38 201 ALA A C 1
ATOM 1669 O O . ALA A 1 201 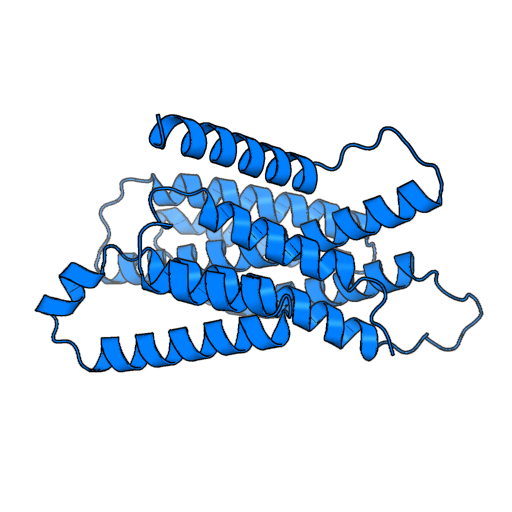? -7.608 -7.487 18.995 1.00 85.38 201 ALA A O 1
ATOM 1670 N N . GLN A 1 202 ? -8.650 -9.268 19.898 1.00 89.75 202 GLN A N 1
ATOM 1671 C CA . GLN A 1 202 ? -8.113 -10.273 18.974 1.00 89.75 202 GLN A CA 1
ATOM 1672 C C . GLN A 1 202 ? -8.587 -10.056 17.531 1.00 89.75 202 GLN A C 1
ATOM 1674 O O . GLN A 1 202 ? -7.773 -10.031 16.606 1.00 89.75 202 GLN A O 1
ATOM 1679 N N . ALA A 1 203 ? -9.888 -9.818 17.346 1.00 90.00 203 ALA A N 1
ATOM 1680 C CA . ALA A 1 203 ? -10.475 -9.475 16.056 1.00 90.00 203 ALA A CA 1
ATOM 1681 C C . ALA A 1 203 ? -9.820 -8.226 15.462 1.00 90.00 203 ALA A C 1
ATOM 1683 O O . ALA A 1 203 ? -9.356 -8.249 14.325 1.00 90.00 203 ALA A O 1
ATOM 1684 N N . ASN A 1 204 ? -9.712 -7.153 16.247 1.00 87.44 204 ASN A N 1
ATOM 1685 C CA . ASN A 1 204 ? -9.103 -5.905 15.796 1.00 87.44 204 ASN A CA 1
ATOM 1686 C C . ASN A 1 204 ? -7.634 -6.091 15.414 1.00 87.44 204 ASN A C 1
ATOM 1688 O O . ASN A 1 204 ? -7.185 -5.522 14.421 1.00 87.44 204 ASN A O 1
ATOM 1692 N N . GLN A 1 205 ? -6.877 -6.893 16.167 1.00 88.31 205 GLN A N 1
ATOM 1693 C CA . GLN A 1 205 ? -5.488 -7.189 15.827 1.00 88.31 205 GLN A CA 1
ATOM 1694 C C . GLN A 1 205 ? -5.393 -7.887 14.463 1.00 88.31 205 GLN A C 1
ATOM 1696 O O . GLN A 1 205 ? -4.572 -7.494 13.634 1.00 88.31 205 GLN A O 1
ATOM 1701 N N . PHE A 1 206 ? -6.243 -8.889 14.217 1.00 91.38 206 PHE A N 1
ATOM 1702 C CA . PHE A 1 206 ? -6.247 -9.635 12.961 1.00 91.38 206 PHE A CA 1
ATOM 1703 C C . PHE A 1 206 ? -6.719 -8.782 11.778 1.00 91.38 206 PHE A C 1
ATOM 1705 O O . PHE A 1 206 ? -6.052 -8.746 10.747 1.00 91.38 206 PHE A O 1
ATOM 1712 N N . LEU A 1 207 ? -7.799 -8.011 11.939 1.00 90.38 207 LEU A N 1
ATOM 1713 C CA . LEU A 1 207 ? -8.293 -7.088 10.910 1.00 90.38 207 LEU A CA 1
ATOM 1714 C C . LEU A 1 207 ? -7.238 -6.040 10.536 1.00 90.38 207 LEU A C 1
ATOM 1716 O O . LEU A 1 207 ? -6.983 -5.810 9.355 1.00 90.38 207 LEU A O 1
ATOM 1720 N N . ASN A 1 208 ? -6.566 -5.452 11.530 1.00 86.75 208 ASN A N 1
ATOM 1721 C CA . ASN A 1 208 ? -5.487 -4.493 11.291 1.00 86.75 208 ASN A CA 1
ATOM 1722 C C . ASN A 1 208 ? -4.285 -5.130 10.585 1.00 86.75 208 ASN A C 1
ATOM 1724 O O . ASN A 1 208 ? -3.641 -4.473 9.763 1.00 86.75 208 ASN A O 1
ATOM 1728 N N . TRP A 1 209 ? -3.987 -6.399 10.881 1.00 90.19 209 TRP A N 1
ATOM 1729 C CA . TRP A 1 209 ? -2.973 -7.155 10.153 1.00 90.19 209 TRP A CA 1
ATOM 1730 C C . TRP A 1 209 ? -3.385 -7.377 8.691 1.00 90.19 209 TRP A C 1
ATOM 1732 O O . TRP A 1 209 ? -2.569 -7.102 7.813 1.00 90.19 209 TRP A O 1
ATOM 1742 N N . ILE A 1 210 ? -4.640 -7.767 8.415 1.00 91.44 210 ILE A N 1
ATOM 1743 C CA . ILE A 1 210 ? -5.146 -7.953 7.040 1.00 91.44 210 ILE A CA 1
ATOM 1744 C C . ILE A 1 210 ? -5.029 -6.644 6.257 1.00 91.44 210 ILE A C 1
ATOM 1746 O O . ILE A 1 210 ? -4.490 -6.649 5.153 1.00 91.44 210 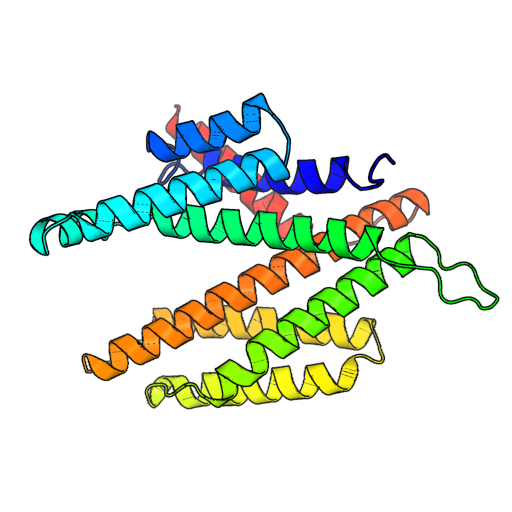ILE A O 1
ATOM 1750 N N . ILE A 1 211 ? -5.489 -5.529 6.838 1.00 88.62 211 ILE A N 1
ATOM 1751 C CA . ILE A 1 211 ? -5.397 -4.194 6.228 1.00 88.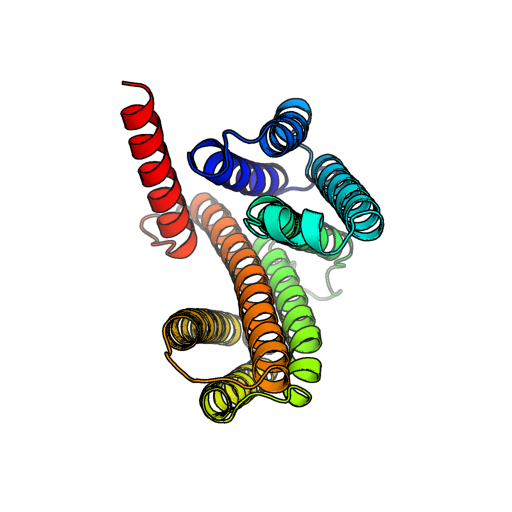62 211 ILE A CA 1
ATOM 1752 C C . ILE A 1 211 ? -3.938 -3.878 5.892 1.00 88.62 211 ILE A C 1
ATOM 1754 O O . ILE A 1 211 ? -3.613 -3.608 4.741 1.00 88.62 211 ILE A O 1
ATOM 1758 N N . SER A 1 212 ? -3.045 -3.993 6.881 1.00 86.69 212 SER A N 1
ATOM 1759 C CA . SER A 1 212 ? -1.626 -3.687 6.697 1.00 86.69 212 SER A CA 1
ATOM 1760 C C . SER A 1 212 ? -0.979 -4.521 5.602 1.00 86.69 212 SER A C 1
ATOM 1762 O O . SER A 1 212 ? -0.256 -3.981 4.771 1.00 86.69 212 SER A O 1
ATOM 1764 N N . PHE A 1 213 ? -1.210 -5.830 5.624 1.00 88.75 213 PHE A N 1
ATOM 1765 C CA . PHE A 1 213 ? -0.612 -6.741 4.667 1.00 88.75 213 PHE A CA 1
ATOM 1766 C C . PHE A 1 213 ? -1.144 -6.469 3.255 1.00 88.75 213 PHE A C 1
ATOM 1768 O O . PHE A 1 213 ? -0.364 -6.291 2.321 1.00 88.75 213 PHE A O 1
ATOM 1775 N N . LYS A 1 214 ? -2.468 -6.345 3.108 1.00 89.31 214 LYS A N 1
ATOM 1776 C CA . LYS A 1 214 ? -3.125 -6.038 1.835 1.00 89.31 214 LYS A CA 1
ATOM 1777 C C . LYS A 1 214 ? -2.582 -4.751 1.208 1.00 89.31 214 LYS A C 1
ATOM 1779 O O . LYS A 1 214 ? -2.284 -4.749 0.014 1.00 89.31 214 LYS A O 1
ATOM 1784 N N . ASP A 1 215 ? -2.449 -3.685 1.995 1.00 88.44 215 ASP A N 1
ATOM 1785 C CA . ASP A 1 215 ? -1.996 -2.382 1.504 1.00 88.44 215 ASP A CA 1
ATOM 1786 C C . ASP A 1 215 ? -0.562 -2.457 0.971 1.00 88.44 215 ASP A C 1
ATOM 1788 O O . ASP A 1 215 ? -0.295 -2.016 -0.147 1.00 88.44 215 ASP A O 1
ATOM 1792 N N . THR A 1 216 ? 0.352 -3.089 1.715 1.00 89.44 216 THR A N 1
ATOM 1793 C CA . THR A 1 216 ? 1.738 -3.287 1.267 1.00 89.44 216 THR A CA 1
ATOM 1794 C C . THR A 1 216 ? 1.796 -4.077 -0.040 1.00 89.44 216 THR A C 1
ATOM 1796 O O . THR A 1 216 ? 2.486 -3.680 -0.983 1.00 89.44 216 THR A O 1
ATOM 1799 N N . ILE A 1 217 ? 1.034 -5.171 -0.133 1.00 90.62 217 ILE A N 1
ATOM 1800 C CA . ILE A 1 217 ? 0.977 -5.995 -1.343 1.00 90.62 217 ILE A CA 1
ATOM 1801 C C . ILE A 1 217 ? 0.422 -5.210 -2.532 1.00 90.62 217 ILE A C 1
ATOM 1803 O O . ILE A 1 217 ? 0.989 -5.270 -3.623 1.00 90.62 217 ILE A O 1
ATOM 1807 N N . TYR A 1 218 ? -0.635 -4.428 -2.325 1.00 91.62 218 TYR A N 1
ATOM 1808 C CA . TYR A 1 218 ? -1.184 -3.543 -3.346 1.00 91.62 218 TYR A CA 1
ATOM 1809 C C . TYR A 1 218 ? -0.141 -2.557 -3.881 1.00 91.62 218 TYR A C 1
ATOM 1811 O O . TYR A 1 218 ? -0.015 -2.405 -5.095 1.00 91.62 218 TYR A O 1
ATOM 1819 N N . ILE A 1 219 ? 0.651 -1.935 -3.003 1.00 92.56 219 ILE A N 1
ATOM 1820 C CA . ILE A 1 219 ? 1.690 -0.975 -3.402 1.00 92.56 219 ILE A CA 1
ATOM 1821 C C . ILE A 1 219 ? 2.782 -1.653 -4.240 1.00 92.56 219 ILE A C 1
ATOM 1823 O O . ILE A 1 219 ? 3.200 -1.104 -5.260 1.00 92.56 219 ILE A O 1
ATOM 1827 N N . ILE A 1 220 ? 3.223 -2.852 -3.847 1.00 92.81 220 ILE A N 1
ATOM 1828 C CA . ILE A 1 220 ? 4.225 -3.623 -4.601 1.00 92.81 220 ILE A CA 1
ATOM 1829 C C . ILE A 1 220 ? 3.684 -4.015 -5.982 1.00 92.81 220 ILE A C 1
ATOM 1831 O O . ILE A 1 220 ? 4.387 -3.866 -6.982 1.00 92.81 220 ILE A O 1
ATOM 1835 N N . MET A 1 221 ? 2.432 -4.475 -6.063 1.00 92.12 221 MET A N 1
ATOM 1836 C CA . MET A 1 221 ? 1.814 -4.815 -7.348 1.00 92.12 221 MET A CA 1
ATOM 1837 C C . MET A 1 221 ? 1.622 -3.578 -8.238 1.00 92.12 221 MET A C 1
ATOM 1839 O O . MET A 1 221 ? 1.858 -3.656 -9.440 1.00 92.12 221 MET A O 1
ATOM 1843 N N . LEU A 1 222 ? 1.262 -2.427 -7.661 1.00 93.75 222 LEU A N 1
ATOM 1844 C CA . LEU A 1 222 ? 1.153 -1.161 -8.388 1.00 93.75 222 LEU A CA 1
ATOM 1845 C C . LEU A 1 222 ? 2.509 -0.702 -8.947 1.00 93.75 222 LEU A C 1
ATOM 1847 O O . LEU A 1 222 ? 2.582 -0.255 -10.091 1.00 93.75 222 LEU A O 1
ATOM 1851 N N . LEU A 1 223 ? 3.586 -0.830 -8.164 1.00 93.25 223 LEU A N 1
ATOM 1852 C CA . LEU A 1 223 ? 4.950 -0.573 -8.634 1.00 93.25 223 LEU A CA 1
ATOM 1853 C C . LEU A 1 223 ? 5.309 -1.465 -9.825 1.00 93.25 223 LEU A C 1
ATOM 1855 O O . LEU A 1 223 ? 5.810 -0.962 -10.830 1.00 93.25 223 LEU A O 1
ATOM 1859 N N . LEU A 1 224 ? 5.039 -2.768 -9.719 1.00 92.00 224 LEU A N 1
ATOM 1860 C CA . LEU A 1 224 ? 5.303 -3.728 -10.789 1.00 92.00 224 LEU A CA 1
ATOM 1861 C C . LEU A 1 224 ? 4.568 -3.354 -12.077 1.00 92.00 224 LEU A C 1
ATOM 1863 O O . LEU A 1 224 ? 5.162 -3.336 -13.155 1.00 92.00 224 LEU A O 1
ATOM 1867 N N . GLU A 1 225 ? 3.278 -3.055 -11.959 1.00 92.19 225 GLU A N 1
ATOM 1868 C CA . GLU A 1 225 ? 2.437 -2.735 -13.104 1.00 92.19 225 GLU A CA 1
ATOM 1869 C C . GLU A 1 225 ? 2.905 -1.447 -13.787 1.00 92.19 225 GLU A C 1
ATOM 1871 O O . GLU A 1 225 ? 3.086 -1.426 -15.000 1.00 92.19 225 GLU A O 1
ATOM 1876 N N . LYS A 1 226 ? 3.236 -0.407 -13.014 1.00 92.12 226 LYS A N 1
ATOM 1877 C CA . LYS A 1 226 ? 3.768 0.846 -13.566 1.00 92.12 226 LYS A CA 1
ATOM 1878 C C . LYS A 1 226 ? 5.139 0.691 -14.221 1.00 92.12 226 LYS A C 1
ATOM 1880 O O . LYS A 1 226 ? 5.410 1.369 -15.205 1.00 92.12 226 LYS A O 1
ATOM 1885 N N . ILE A 1 227 ? 6.005 -0.175 -13.699 1.00 91.25 227 ILE A N 1
ATOM 1886 C CA . ILE A 1 227 ? 7.289 -0.484 -14.345 1.00 91.25 227 ILE A CA 1
ATOM 1887 C C . ILE A 1 227 ? 7.059 -1.247 -15.656 1.00 91.25 227 ILE A C 1
ATOM 1889 O O . ILE A 1 227 ? 7.732 -0.962 -16.640 1.00 91.25 227 ILE A O 1
ATOM 1893 N N . THR A 1 228 ? 6.077 -2.150 -15.684 1.00 90.12 228 THR A N 1
ATOM 1894 C CA . THR A 1 228 ? 5.688 -2.889 -16.897 1.00 90.12 228 THR A CA 1
ATOM 1895 C C . THR A 1 228 ? 5.120 -1.958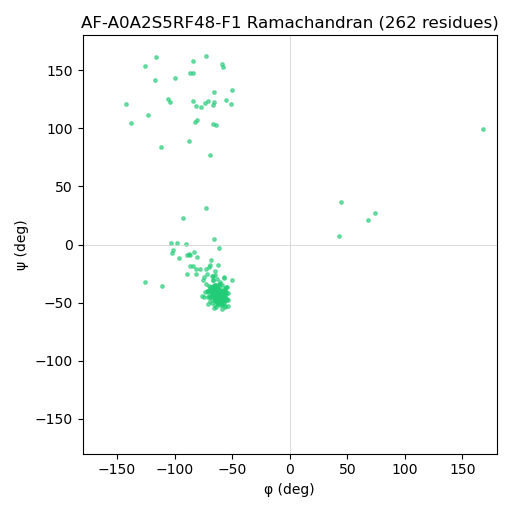 -17.963 1.00 90.12 228 THR A C 1
ATOM 1897 O O . THR A 1 228 ? 5.546 -2.047 -19.103 1.00 90.12 228 THR A O 1
ATOM 1900 N N . ILE A 1 229 ? 4.274 -0.990 -17.588 1.00 90.69 229 ILE A N 1
ATOM 1901 C CA . ILE A 1 229 ? 3.783 0.053 -18.506 1.00 90.69 229 ILE A CA 1
ATOM 1902 C C . ILE A 1 229 ? 4.949 0.778 -19.195 1.00 90.69 229 ILE A C 1
ATOM 1904 O O . ILE A 1 229 ? 4.949 0.938 -20.410 1.00 90.69 229 ILE A O 1
ATOM 1908 N N . ILE A 1 230 ? 5.962 1.193 -18.425 1.00 89.50 230 ILE A N 1
ATOM 1909 C CA . ILE A 1 230 ? 7.123 1.920 -18.963 1.00 89.50 230 ILE A CA 1
ATOM 1910 C C . ILE A 1 230 ? 7.931 1.052 -19.940 1.00 89.50 230 ILE A C 1
ATOM 1912 O O . ILE A 1 230 ? 8.433 1.570 -20.939 1.00 89.50 230 ILE A O 1
ATOM 1916 N N . ASP A 1 231 ? 8.085 -0.240 -19.644 1.00 88.81 231 ASP A N 1
ATOM 1917 C CA . ASP A 1 231 ? 8.809 -1.174 -20.509 1.00 88.81 231 ASP A CA 1
ATOM 1918 C C . ASP A 1 231 ? 8.027 -1.483 -21.795 1.00 88.81 231 ASP A C 1
ATOM 1920 O O . ASP A 1 231 ? 8.578 -1.390 -22.893 1.00 88.81 231 ASP A O 1
ATOM 1924 N N . ASP A 1 232 ? 6.726 -1.746 -21.689 1.00 91.44 232 ASP A N 1
ATOM 1925 C CA . ASP A 1 232 ? 5.848 -1.996 -22.832 1.00 91.44 232 ASP A CA 1
ATOM 1926 C C . ASP A 1 232 ? 5.792 -0.788 -23.779 1.00 91.44 232 ASP A C 1
ATOM 1928 O O . ASP A 1 232 ? 5.952 -0.952 -24.994 1.00 91.44 232 ASP A O 1
ATOM 1932 N N . ASP A 1 233 ? 5.686 0.430 -23.234 1.00 89.50 233 ASP A N 1
ATOM 1933 C CA . ASP A 1 233 ? 5.748 1.678 -24.004 1.00 89.50 233 ASP A CA 1
ATOM 1934 C C . ASP A 1 233 ? 7.084 1.809 -24.757 1.00 89.50 233 ASP A C 1
ATOM 1936 O O . ASP A 1 233 ? 7.116 2.184 -25.935 1.00 89.50 233 ASP A O 1
ATOM 1940 N N . ALA A 1 234 ? 8.204 1.474 -24.103 1.00 89.00 234 ALA A N 1
ATOM 1941 C CA . ALA A 1 234 ? 9.531 1.504 -24.717 1.00 89.00 234 ALA A CA 1
ATOM 1942 C C . ALA A 1 234 ? 9.689 0.456 -25.834 1.00 89.00 234 ALA A C 1
ATOM 1944 O O . ALA A 1 234 ? 10.415 0.694 -26.804 1.00 89.00 234 ALA A O 1
ATOM 1945 N N . ASN A 1 235 ? 8.981 -0.669 -25.721 1.00 89.81 235 ASN A N 1
ATOM 1946 C CA . ASN A 1 235 ? 8.954 -1.749 -26.705 1.00 89.81 235 ASN A CA 1
ATOM 1947 C C . ASN A 1 235 ? 7.854 -1.582 -27.774 1.00 89.81 235 ASN A C 1
ATOM 1949 O O . ASN A 1 235 ? 7.742 -2.410 -28.681 1.00 89.81 235 ASN A O 1
ATOM 1953 N N . GLY A 1 236 ? 7.058 -0.508 -27.714 1.00 91.44 236 GLY A N 1
ATOM 1954 C CA . GLY A 1 236 ? 5.964 -0.250 -28.654 1.00 91.44 236 GLY A CA 1
ATOM 1955 C C . GLY A 1 236 ? 4.802 -1.241 -28.536 1.00 91.44 236 GLY A C 1
ATOM 1956 O O . GLY A 1 236 ? 4.034 -1.407 -29.492 1.00 91.44 236 GLY A O 1
ATOM 1957 N N . ILE A 1 237 ? 4.677 -1.909 -27.390 1.00 91.38 237 ILE A N 1
ATOM 1958 C CA . ILE A 1 237 ? 3.559 -2.787 -27.067 1.00 91.38 237 ILE A CA 1
ATOM 1959 C C . ILE A 1 237 ? 2.379 -1.894 -26.686 1.00 91.38 237 ILE A C 1
ATOM 1961 O O . ILE A 1 237 ? 2.438 -1.120 -25.740 1.00 91.38 237 ILE A O 1
ATOM 1965 N N . ASN A 1 238 ? 1.301 -1.993 -27.460 1.00 80.06 238 ASN A N 1
ATOM 1966 C CA . ASN A 1 238 ? 0.064 -1.254 -27.236 1.00 80.06 238 ASN A CA 1
ATOM 1967 C C . ASN A 1 238 ? -1.069 -2.249 -26.921 1.00 80.06 238 ASN A C 1
ATOM 1969 O O . ASN A 1 238 ? -0.953 -3.434 -27.237 1.00 80.06 238 ASN A O 1
ATOM 1973 N N . ASP A 1 239 ? -2.163 -1.768 -26.324 1.00 76.81 239 ASP A N 1
ATOM 1974 C CA . ASP A 1 239 ? -3.385 -2.534 -26.002 1.00 76.81 239 ASP A CA 1
ATOM 1975 C C . ASP A 1 239 ? -3.300 -3.522 -24.814 1.00 76.81 239 ASP A C 1
ATOM 1977 O O . ASP A 1 239 ? -4.064 -4.488 -24.747 1.00 76.81 239 ASP A O 1
ATOM 1981 N N . GLN A 1 240 ? -2.421 -3.271 -23.837 1.00 85.88 240 GLN A N 1
ATOM 1982 C CA . GLN A 1 240 ? -2.429 -3.996 -22.558 1.00 85.88 240 GLN A CA 1
ATOM 1983 C C . GLN A 1 240 ? -3.428 -3.400 -21.560 1.00 85.88 240 GLN A C 1
ATOM 1985 O O . GLN A 1 240 ? -3.667 -2.193 -21.540 1.00 85.88 240 GLN A O 1
ATOM 1990 N N . ILE A 1 241 ? -4.003 -4.263 -20.717 1.00 84.44 241 ILE A N 1
ATOM 1991 C CA . ILE A 1 241 ? -4.882 -3.858 -19.616 1.00 84.44 241 ILE A CA 1
ATOM 1992 C C . ILE A 1 241 ? -4.110 -3.976 -18.308 1.00 84.44 241 ILE A C 1
ATOM 1994 O O . ILE A 1 241 ? -3.649 -5.057 -17.935 1.00 84.44 241 ILE A O 1
ATOM 1998 N N . TYR A 1 242 ? -4.036 -2.859 -17.597 1.00 89.75 242 TYR A N 1
ATOM 1999 C CA . TYR A 1 242 ? -3.299 -2.699 -16.355 1.00 89.75 242 TYR A CA 1
ATOM 2000 C C . TYR A 1 242 ? -4.304 -2.499 -15.220 1.00 89.75 242 TYR A C 1
ATOM 2002 O O . TYR A 1 242 ? -4.681 -1.382 -14.876 1.00 89.75 242 TYR A O 1
ATOM 2010 N N . GLU A 1 243 ? -4.822 -3.616 -14.700 1.00 88.25 243 GLU A N 1
ATOM 2011 C CA . GLU A 1 243 ? -5.999 -3.648 -13.821 1.00 88.25 243 GLU A CA 1
ATOM 2012 C C . GLU A 1 243 ? -5.880 -2.723 -12.599 1.00 88.25 243 GLU A C 1
ATOM 2014 O O . GLU A 1 243 ? -6.855 -2.059 -12.236 1.00 88.25 243 GLU A O 1
ATOM 2019 N N . ILE A 1 244 ? -4.708 -2.676 -11.957 1.00 89.38 244 ILE A N 1
ATOM 2020 C CA . ILE A 1 244 ? -4.500 -1.935 -10.705 1.00 89.38 244 ILE A CA 1
ATOM 2021 C C . ILE A 1 244 ? -4.398 -0.433 -10.988 1.00 89.38 244 ILE A C 1
ATOM 2023 O O . ILE A 1 244 ? -5.026 0.382 -10.306 1.00 89.38 244 ILE A O 1
ATOM 2027 N N . SER A 1 245 ? -3.639 -0.065 -12.015 1.00 90.94 245 SER A N 1
ATOM 2028 C CA . SER A 1 245 ? -3.452 1.308 -12.475 1.00 90.94 245 SER A CA 1
ATOM 2029 C C . SER A 1 245 ? -4.768 1.881 -12.992 1.00 90.94 245 SER A C 1
ATOM 2031 O O . SER A 1 245 ? -5.147 2.978 -12.583 1.00 90.94 245 SER A O 1
ATOM 2033 N N . ASP A 1 246 ? -5.514 1.108 -13.785 1.00 89.88 246 ASP A N 1
ATOM 2034 C CA . ASP A 1 246 ? -6.835 1.480 -14.295 1.00 89.88 246 ASP A CA 1
ATOM 2035 C C . ASP A 1 246 ? -7.846 1.680 -13.159 1.00 89.88 246 ASP A C 1
ATOM 2037 O O . ASP A 1 246 ? -8.651 2.615 -13.183 1.00 89.88 246 ASP A O 1
ATOM 2041 N N . ALA A 1 247 ? -7.849 0.791 -12.157 1.00 89.56 247 ALA A N 1
ATOM 2042 C CA . ALA A 1 247 ? -8.735 0.913 -11.001 1.00 89.56 247 ALA A CA 1
ATOM 2043 C C . ALA A 1 247 ? -8.440 2.193 -10.206 1.00 89.56 247 ALA A C 1
ATOM 2045 O O . ALA A 1 247 ? -9.361 2.940 -9.859 1.00 89.56 247 ALA A O 1
ATOM 2046 N N . ARG A 1 248 ? -7.155 2.480 -9.978 1.00 90.94 248 ARG A N 1
ATOM 2047 C CA . ARG A 1 248 ? -6.691 3.686 -9.289 1.00 90.94 248 ARG A CA 1
ATOM 2048 C C . ARG A 1 248 ? -7.036 4.962 -10.061 1.00 90.94 248 ARG A C 1
ATOM 2050 O O . ARG A 1 248 ? -7.512 5.925 -9.462 1.00 90.94 248 ARG A O 1
ATOM 2057 N N . GLU A 1 249 ? -6.878 4.965 -11.384 1.00 90.50 249 GLU A N 1
ATOM 2058 C CA . GLU A 1 249 ? -7.281 6.093 -12.232 1.00 90.50 249 GLU A CA 1
ATOM 2059 C C . GLU A 1 249 ? -8.798 6.323 -12.183 1.00 90.50 249 GLU A C 1
ATOM 2061 O O . GLU A 1 249 ? -9.254 7.447 -11.962 1.00 90.50 249 GLU A O 1
ATOM 2066 N N . LYS A 1 250 ? -9.603 5.257 -12.295 1.00 91.94 250 LYS A N 1
ATOM 2067 C CA . LYS A 1 250 ? -11.068 5.343 -12.165 1.00 91.94 250 LYS A CA 1
ATOM 2068 C C . LYS A 1 250 ? -11.490 5.920 -10.815 1.00 91.94 250 LYS A C 1
ATOM 2070 O O . LYS A 1 250 ? -12.403 6.748 -10.771 1.00 91.94 250 LYS A O 1
ATOM 2075 N N . GLN A 1 251 ? -10.835 5.507 -9.729 1.00 91.62 251 GLN A N 1
ATOM 2076 C CA . GLN A 1 251 ? -11.091 6.041 -8.392 1.00 91.62 251 GLN A CA 1
ATOM 2077 C C . GLN A 1 251 ? -10.790 7.542 -8.328 1.00 91.62 251 GLN A C 1
ATOM 2079 O O . GLN A 1 251 ? -11.616 8.320 -7.843 1.00 91.62 251 GLN A O 1
ATOM 2084 N N . LEU A 1 252 ? -9.646 7.961 -8.868 1.00 91.06 252 LEU A N 1
ATOM 2085 C CA . LEU A 1 252 ? -9.254 9.364 -8.921 1.00 91.06 252 LEU A CA 1
ATOM 2086 C C . LEU A 1 252 ? -10.262 10.206 -9.720 1.00 91.06 252 LEU A C 1
ATOM 2088 O O . LEU A 1 252 ? -10.695 11.264 -9.260 1.00 91.06 252 LEU A O 1
ATOM 2092 N N . GLU A 1 253 ? -10.688 9.722 -10.886 1.00 92.19 253 GLU A N 1
ATOM 2093 C CA . GLU A 1 253 ? -11.684 10.391 -11.727 1.00 92.19 253 GLU A CA 1
ATOM 2094 C C . GLU A 1 253 ? -13.065 10.481 -11.065 1.00 92.19 253 GLU A C 1
ATOM 2096 O O . GLU A 1 253 ? -13.771 11.485 -11.208 1.00 92.19 253 GLU A O 1
ATOM 2101 N N . MET A 1 254 ? -13.461 9.458 -10.306 1.00 91.44 254 MET A N 1
ATOM 2102 C CA . MET A 1 254 ? -14.691 9.495 -9.517 1.00 91.44 254 MET A CA 1
ATOM 2103 C C . MET A 1 254 ? -14.622 10.578 -8.435 1.00 91.44 254 MET A C 1
ATOM 2105 O O . MET A 1 254 ? -15.540 11.396 -8.335 1.00 91.44 254 MET A O 1
ATOM 2109 N N . LEU A 1 255 ? -13.534 10.620 -7.662 1.00 87.88 255 LEU A N 1
ATOM 2110 C CA . LEU A 1 255 ? -13.359 11.599 -6.588 1.00 87.88 255 LEU A CA 1
ATOM 2111 C C . LEU A 1 255 ? -13.291 13.033 -7.126 1.00 87.88 255 LEU A C 1
ATOM 2113 O O . LEU A 1 255 ? -13.961 13.912 -6.588 1.00 87.88 255 LEU A O 1
ATOM 2117 N N . LYS A 1 256 ? -12.594 13.267 -8.247 1.00 87.81 256 LYS A N 1
ATOM 2118 C CA . LYS A 1 256 ? -12.596 14.570 -8.939 1.00 87.81 256 LYS A CA 1
ATOM 2119 C C . LYS A 1 256 ? -14.013 15.039 -9.277 1.00 87.81 256 LYS A C 1
ATOM 2121 O O . LYS A 1 256 ? -14.370 16.183 -9.005 1.00 87.81 256 LYS A O 1
ATOM 2126 N N . LYS A 1 257 ? -14.846 14.158 -9.846 1.00 87.44 257 LYS A N 1
ATOM 2127 C CA . LYS A 1 257 ? -16.241 14.484 -10.200 1.00 87.44 257 LYS A CA 1
ATOM 2128 C C . LYS A 1 257 ? -17.097 14.800 -8.974 1.00 87.44 257 LYS A C 1
ATOM 2130 O O . LYS A 1 257 ? -17.989 15.641 -9.069 1.00 87.44 257 LYS A O 1
ATOM 2135 N N . LEU A 1 258 ? -16.861 14.119 -7.854 1.00 81.94 258 LEU A N 1
ATOM 2136 C CA . LEU A 1 258 ? -17.559 14.384 -6.595 1.00 81.94 258 LEU A CA 1
ATOM 2137 C C . LEU A 1 258 ? -17.132 15.725 -5.990 1.00 81.94 258 LEU A C 1
ATOM 2139 O O . LEU A 1 258 ? -18.000 16.510 -5.620 1.00 81.94 258 LEU A O 1
ATOM 2143 N N . ALA A 1 259 ? -15.832 16.029 -5.982 1.00 77.25 259 ALA A N 1
ATOM 2144 C CA . ALA A 1 259 ? -15.307 17.304 -5.499 1.00 77.25 259 ALA A CA 1
ATOM 2145 C C . ALA A 1 259 ? -15.906 18.501 -6.264 1.00 77.25 259 ALA A C 1
ATOM 2147 O O . ALA A 1 259 ? -16.427 19.423 -5.645 1.00 77.25 259 ALA A O 1
ATOM 2148 N N . VAL A 1 260 ? -15.959 18.436 -7.602 1.00 72.88 260 VAL A N 1
ATOM 2149 C CA . VAL A 1 260 ? -16.569 19.492 -8.440 1.00 72.88 260 VAL A CA 1
ATOM 2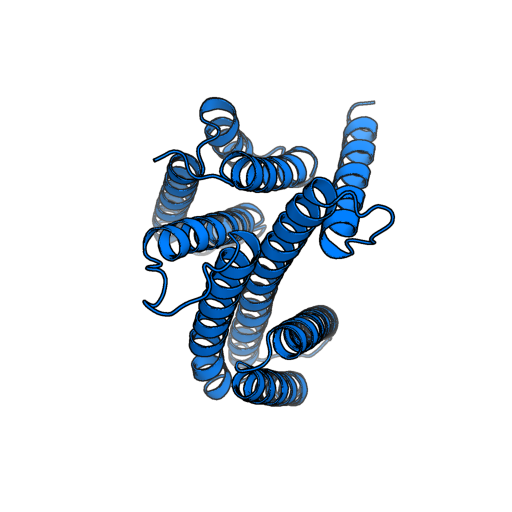150 C C . VAL A 1 260 ? -18.061 19.688 -8.141 1.00 72.88 260 VAL A C 1
ATOM 2152 O O . VAL A 1 260 ? -18.567 20.805 -8.218 1.00 72.88 260 VAL A O 1
ATOM 2155 N N . LYS A 1 261 ? -18.797 18.624 -7.797 1.00 67.06 261 LYS A N 1
ATOM 2156 C CA . LYS A 1 261 ? -20.222 18.732 -7.439 1.00 67.06 261 LYS A CA 1
ATOM 2157 C C . LYS A 1 261 ? -20.462 19.382 -6.078 1.00 67.06 261 LYS A C 1
ATOM 2159 O O . LYS A 1 261 ? -21.549 19.899 -5.879 1.00 67.06 261 LYS A O 1
ATOM 2164 N N . LEU A 1 262 ? -19.502 19.320 -5.158 1.00 59.50 262 LEU A N 1
ATOM 2165 C CA . LEU A 1 262 ? -19.613 19.924 -3.825 1.00 59.50 262 LEU A CA 1
ATOM 2166 C C . LEU A 1 262 ? -19.243 21.415 -3.820 1.00 59.50 262 LEU A C 1
ATOM 2168 O O . LEU A 1 262 ? -19.597 22.128 -2.886 1.00 59.50 262 LEU A O 1
ATOM 2172 N N . GLU A 1 263 ? -18.537 21.881 -4.852 1.00 56.50 263 GLU A N 1
ATOM 2173 C CA . GLU A 1 263 ? -18.172 23.290 -5.045 1.00 56.50 263 GLU A CA 1
ATOM 2174 C C . GLU A 1 263 ? -19.249 24.114 -5.785 1.00 56.50 263 GLU A C 1
ATOM 2176 O O . GLU A 1 263 ? -19.134 25.339 -5.839 1.00 56.50 263 GLU A O 1
ATOM 2181 N N . ASN A 1 264 ? -20.287 23.465 -6.334 1.00 45.16 264 ASN A N 1
ATOM 2182 C CA . ASN A 1 264 ? -21.414 24.089 -7.050 1.00 45.16 264 ASN A CA 1
ATOM 2183 C C . ASN A 1 264 ? -22.725 23.982 -6.263 1.00 45.16 264 ASN A C 1
ATOM 2185 O O . ASN A 1 264 ? -23.554 24.911 -6.396 1.00 45.16 264 ASN A O 1
#

Radius of gyration: 20.31 Å; Cα contacts (8 Å, |Δi|>4): 163; chains: 1; bounding box: 52×46×58 Å

Solvent-accessible surface area (backbone atoms only — not comparable to full-atom values): 15168 Å² total; per-residue (Å²): 133,83,66,88,60,47,66,58,56,44,48,54,50,51,53,53,53,48,51,45,64,30,32,78,91,54,43,74,42,68,68,51,48,53,54,51,49,49,37,80,74,59,74,37,69,71,62,37,43,53,48,40,53,51,51,50,54,52,48,54,60,50,58,76,70,52,53,78,74,62,48,64,73,56,67,77,57,56,64,65,54,48,44,52,52,52,39,51,54,48,48,57,54,50,50,51,57,51,51,57,70,70,61,69,81,74,92,66,100,65,87,70,50,71,64,58,50,50,51,49,46,51,51,50,53,52,48,50,51,49,58,66,50,49,61,58,61,76,68,64,66,57,43,78,93,47,42,66,60,51,55,50,50,52,52,54,53,56,53,41,70,74,31,75,91,37,69,70,60,30,53,55,44,51,53,52,51,42,51,50,48,51,57,48,49,56,52,59,76,70,55,92,70,94,66,54,76,69,40,46,54,28,41,51,52,51,53,53,45,46,53,54,52,42,53,55,52,50,52,54,51,45,51,52,51,56,53,47,52,56,50,32,57,75,71,69,57,75,92,81,86,55,69,64,60,53,49,52,49,51,51,44,55,50,31,49,57,50,41,57,60,73,77,107

Mean predicted aligned error: 7.04 Å